Protein AF-A0A183F9L9-F1 (afdb_monomer)

pLDDT: mean 90.26, std 16.36, range [26.56, 98.81]

Sequence (189 aa):
QAREKTGADASVIYVPALFAASAIDEAIDAEIPLIVCITEGIPQQDMVRVKDRLLKQNKTRLVGPNCPGLIAAEECKIGIMPGHIHKKGVIGVVSRSGTLTYEAVHQTTAVGLGQTLCVGIGGDPFNGTNFIDCLSIFLEDPHTRGIILIGEIGGSAEEEAAKFLMENNTVGSGSEPAFLTKYFVSWYP

Secondary structure (DSSP, 8-state):
-HHHHH---EEEE---HHHHHHHHHHHHHTT-SEEEE------HHHHHHHHHHHHT-SS-EEE-SSS-EEEETTTEEEESS-GGG--EEEEEEEES-HHHHHHHHHHHHHTT--EEEEEE--SSSS-S--HHHHHHHHHH-TT--EEEEEE-SSSSHHHHHHHHHHHH--TTSSPPP-EEEEEE-----

Radius of gyration: 16.52 Å; Cα contacts (8 Å, |Δi|>4): 386; chains: 1; bounding box: 47×42×39 Å

InterPro domains:
  IPR003781 CoA-binding [PF02629] (2-41)
  IPR005811 ATP-citrate synthase/succinyl-CoA ligase, C-terminal domain [PF00549] (94-172)
  IPR016102 Succinyl-CoA synthetase-like [G3DSA:3.40.50.261] (64-175)
  IPR016102 Succinyl-CoA synthetase-like [SSF52210] (66-165)
  IPR033847 ATP-citrate lyase/succinyl-CoA ligase, conserved site [PS01216] (95-124)
  IPR036291 NAD(P)-binding domain superfamily [SSF51735] (2-65)

Structure (mmCIF, N/CA/C/O backbone):
data_AF-A0A183F9L9-F1
#
_entry.id   AF-A0A183F9L9-F1
#
loop_
_atom_site.group_PDB
_atom_site.id
_atom_site.type_symbol
_atom_site.label_atom_id
_atom_site.label_alt_id
_atom_site.label_comp_id
_atom_site.label_asym_id
_atom_site.label_entity_id
_atom_site.label_seq_id
_atom_site.pdbx_PDB_ins_code
_atom_site.Cartn_x
_atom_site.Cartn_y
_atom_site.Cartn_z
_atom_site.occupancy
_atom_site.B_iso_or_equiv
_atom_site.auth_seq_id
_atom_site.auth_comp_id
_atom_site.auth_asym_id
_atom_site.auth_atom_id
_atom_site.pdbx_PDB_model_num
ATOM 1 N N . GLN A 1 1 ? -23.860 -6.906 6.894 1.00 63.28 1 GLN A N 1
ATOM 2 C CA . GLN A 1 1 ? -23.713 -5.871 5.829 1.00 63.28 1 GLN A CA 1
ATOM 3 C C . GLN A 1 1 ? -22.968 -6.442 4.609 1.00 63.28 1 GLN A C 1
ATOM 5 O O . GLN A 1 1 ? -22.736 -7.640 4.594 1.00 63.28 1 GLN A O 1
ATOM 10 N N . ALA A 1 2 ? -22.662 -5.661 3.557 1.00 75.06 2 ALA A N 1
ATOM 11 C CA . ALA A 1 2 ? -22.187 -6.145 2.242 1.00 75.06 2 ALA A CA 1
ATOM 12 C C . ALA A 1 2 ? -21.066 -7.207 2.291 1.00 75.06 2 ALA A C 1
ATOM 14 O O . ALA A 1 2 ? -21.127 -8.175 1.533 1.00 75.06 2 ALA A O 1
ATOM 15 N N . ARG A 1 3 ? -20.116 -7.089 3.230 1.00 85.81 3 ARG A N 1
ATOM 16 C CA . ARG A 1 3 ? -19.085 -8.103 3.508 1.00 85.81 3 ARG A CA 1
ATOM 17 C C . ARG A 1 3 ? -19.668 -9.495 3.773 1.00 85.81 3 ARG A C 1
ATOM 19 O O . ARG A 1 3 ? -19.294 -10.442 3.101 1.00 85.81 3 ARG A O 1
ATOM 26 N N . GLU A 1 4 ? -20.633 -9.616 4.685 1.00 85.56 4 GLU A N 1
ATOM 27 C CA . GLU A 1 4 ? -21.268 -10.899 5.047 1.00 85.56 4 GLU A CA 1
ATOM 28 C C . GLU A 1 4 ? -21.969 -11.563 3.858 1.00 85.56 4 GLU A C 1
ATOM 30 O O . GLU A 1 4 ? -22.042 -12.784 3.782 1.00 85.56 4 GLU A O 1
ATOM 35 N N . LYS A 1 5 ? -22.503 -10.761 2.928 1.00 90.50 5 LYS A N 1
ATOM 36 C CA . LYS A 1 5 ? -23.223 -11.270 1.753 1.00 90.50 5 LYS A CA 1
ATOM 37 C C . LYS A 1 5 ? -22.300 -11.663 0.604 1.00 90.50 5 LYS A C 1
ATOM 39 O O . LYS A 1 5 ? -22.680 -12.502 -0.203 1.00 90.50 5 LYS A O 1
ATOM 44 N N . THR A 1 6 ? -21.145 -11.013 0.488 1.00 94.31 6 THR A N 1
ATOM 45 C CA . THR A 1 6 ? -20.251 -11.141 -0.676 1.00 94.31 6 THR A CA 1
ATOM 46 C C . THR A 1 6 ? -18.974 -11.911 -0.374 1.00 94.31 6 THR A C 1
ATOM 48 O O . THR A 1 6 ? -18.348 -12.414 -1.297 1.00 94.31 6 THR A O 1
ATOM 51 N N . GLY A 1 7 ? -18.576 -11.996 0.897 1.00 93.38 7 GLY A N 1
ATOM 52 C CA . GLY A 1 7 ? -17.267 -12.505 1.289 1.00 93.38 7 GLY A CA 1
ATOM 53 C C . GLY A 1 7 ? -16.111 -11.573 0.915 1.00 93.38 7 GLY A C 1
ATOM 54 O O . GLY A 1 7 ? -14.978 -12.033 0.894 1.00 93.38 7 GLY A O 1
ATOM 55 N N . ALA A 1 8 ? -16.376 -10.294 0.609 1.00 95.25 8 ALA A N 1
ATOM 56 C CA . ALA A 1 8 ? -15.336 -9.348 0.214 1.00 95.25 8 ALA A CA 1
ATOM 57 C C . ALA A 1 8 ? -14.235 -9.223 1.282 1.00 95.25 8 ALA A C 1
ATOM 59 O O . ALA A 1 8 ? -14.506 -8.994 2.465 1.00 95.25 8 ALA A O 1
ATOM 60 N N . ASP A 1 9 ? -12.992 -9.342 0.835 1.00 96.62 9 ASP A N 1
ATOM 61 C CA . ASP A 1 9 ? -11.766 -9.246 1.627 1.00 96.62 9 ASP A CA 1
ATOM 62 C C . ASP A 1 9 ? -11.031 -7.908 1.429 1.00 96.62 9 ASP A C 1
ATOM 64 O O . ASP A 1 9 ? -10.130 -7.572 2.199 1.00 96.62 9 ASP A O 1
ATOM 68 N N . ALA A 1 10 ? -11.463 -7.100 0.459 1.00 98.00 10 ALA A N 1
ATOM 69 C CA . ALA A 1 10 ? -10.943 -5.764 0.217 1.00 98.00 10 ALA A CA 1
ATOM 70 C C . ALA A 1 10 ? -12.047 -4.727 -0.057 1.00 98.00 10 ALA A C 1
ATOM 72 O O . ALA A 1 10 ? -13.121 -5.044 -0.572 1.00 98.00 10 ALA A O 1
ATOM 73 N N . SER A 1 11 ? -11.758 -3.464 0.259 1.00 98.19 11 SER A N 1
ATOM 74 C CA . SER A 1 11 ? -12.583 -2.294 -0.052 1.00 98.19 11 SER A CA 1
ATOM 75 C C . SER A 1 11 ? -11.722 -1.163 -0.613 1.00 98.19 11 SER A C 1
ATOM 77 O O . SER A 1 11 ? -10.588 -0.954 -0.181 1.00 98.19 11 SER A O 1
ATOM 79 N N . VAL A 1 12 ? -12.269 -0.409 -1.568 1.00 98.62 12 VAL A N 1
ATOM 80 C CA . VAL A 1 12 ? -11.625 0.776 -2.145 1.00 98.62 12 VAL A CA 1
ATOM 81 C C . VAL A 1 12 ? -12.507 2.004 -1.943 1.00 98.62 12 VAL A C 1
ATOM 83 O O . VAL A 1 12 ? -13.707 1.976 -2.214 1.00 98.62 12 VAL A O 1
ATOM 86 N N . ILE A 1 13 ? -11.908 3.088 -1.453 1.00 98.69 13 ILE A N 1
ATOM 87 C CA . ILE A 1 13 ? -12.608 4.314 -1.069 1.00 98.69 13 ILE A CA 1
ATOM 88 C C . ILE A 1 13 ? -12.294 5.420 -2.079 1.00 98.69 13 ILE A C 1
ATOM 90 O O . ILE A 1 13 ? -11.153 5.868 -2.204 1.00 98.69 13 ILE A O 1
ATOM 94 N N . TYR A 1 14 ? -13.354 5.873 -2.756 1.00 98.38 14 TYR A N 1
ATOM 95 C CA . TYR A 1 14 ? -13.393 7.026 -3.672 1.00 98.38 14 TYR A CA 1
ATOM 96 C C . TYR A 1 14 ? -14.293 8.156 -3.140 1.00 98.38 14 TYR A C 1
ATOM 98 O O . TYR A 1 14 ? -14.832 8.966 -3.891 1.00 98.38 14 TYR A O 1
ATOM 106 N N . VAL A 1 15 ? -14.523 8.163 -1.830 1.00 97.81 15 VAL A N 1
ATOM 107 C CA . VAL A 1 15 ? -15.425 9.096 -1.149 1.00 97.81 15 VAL A CA 1
ATOM 108 C C . VAL A 1 15 ? -14.766 10.482 -1.056 1.00 97.81 15 VAL A C 1
ATOM 110 O O . VAL A 1 15 ? -13.562 10.543 -0.824 1.00 97.81 15 VAL A O 1
ATOM 113 N N . PRO A 1 16 ? -15.497 11.605 -1.195 1.00 97.75 16 PRO A N 1
ATOM 114 C CA . PRO A 1 16 ? -14.928 12.941 -1.000 1.00 97.75 16 PRO A CA 1
ATOM 115 C C . PRO A 1 16 ? -14.248 13.120 0.368 1.00 97.75 16 PRO A C 1
ATOM 117 O O . PRO A 1 16 ? -14.688 12.540 1.361 1.00 97.75 16 PRO A O 1
ATOM 120 N N . ALA A 1 17 ? -13.222 13.975 0.436 1.00 97.06 17 ALA A N 1
ATOM 121 C CA . ALA A 1 17 ? -12.363 14.166 1.614 1.00 97.06 17 ALA A CA 1
ATOM 122 C C . ALA A 1 17 ? -13.120 14.342 2.941 1.00 97.06 17 ALA A C 1
ATOM 124 O O . ALA A 1 17 ? -12.768 13.711 3.934 1.00 97.06 17 ALA A O 1
ATOM 125 N N . LEU A 1 18 ? -14.205 15.127 2.929 1.00 96.31 18 LEU A N 1
ATOM 126 C CA . LEU A 1 18 ? -15.038 15.408 4.106 1.00 96.31 18 LEU A CA 1
ATOM 127 C C . LEU A 1 18 ? -15.662 14.158 4.748 1.00 96.31 18 LEU A C 1
ATOM 129 O O . LEU A 1 18 ? -16.021 14.195 5.920 1.00 96.31 18 LEU A O 1
ATOM 133 N N . PHE A 1 19 ? -15.819 13.068 3.995 1.00 97.69 19 PHE A N 1
ATOM 134 C CA . PHE A 1 19 ? -16.482 11.847 4.462 1.00 97.69 19 PHE A CA 1
ATOM 135 C C . PHE A 1 19 ? -15.564 10.618 4.435 1.00 97.69 19 PHE A C 1
ATOM 137 O O . PHE A 1 19 ? -15.932 9.564 4.951 1.00 97.69 19 PHE A O 1
ATOM 144 N N . ALA A 1 20 ? -14.364 10.730 3.859 1.00 98.44 20 ALA A N 1
ATOM 145 C CA . ALA A 1 20 ? -13.476 9.591 3.655 1.00 98.44 20 ALA A CA 1
ATOM 146 C C . ALA A 1 20 ? -12.976 8.979 4.972 1.00 98.44 20 ALA A C 1
ATOM 148 O O . ALA A 1 20 ? -12.936 7.757 5.085 1.00 98.44 20 ALA A O 1
ATOM 149 N N . ALA A 1 21 ? -12.695 9.787 6.000 1.00 98.50 21 ALA A N 1
ATOM 150 C CA . ALA A 1 21 ? -12.332 9.264 7.319 1.00 98.50 21 ALA A CA 1
ATOM 151 C C . ALA A 1 21 ? -13.451 8.403 7.933 1.00 98.50 21 ALA A C 1
ATOM 153 O O . ALA A 1 21 ? -13.179 7.336 8.478 1.00 98.50 21 ALA A O 1
ATOM 154 N N . SER A 1 22 ? -14.713 8.818 7.778 1.00 98.38 22 SER A N 1
ATOM 155 C CA . SER A 1 22 ? -15.866 8.031 8.231 1.00 98.38 22 SER A CA 1
ATOM 156 C C . SER A 1 22 ? -16.045 6.741 7.426 1.00 98.38 22 SER A C 1
ATOM 158 O O . SER A 1 22 ? -16.465 5.734 7.984 1.00 98.38 22 SER A O 1
ATOM 160 N N . ALA A 1 23 ? -15.727 6.752 6.129 1.00 98.50 23 ALA A N 1
ATOM 161 C CA . ALA A 1 23 ? -15.774 5.550 5.297 1.00 98.50 23 ALA A CA 1
ATOM 162 C C . ALA A 1 23 ? -14.669 4.545 5.673 1.00 98.50 23 ALA A C 1
ATOM 164 O O . ALA A 1 23 ? -14.902 3.337 5.666 1.00 98.50 23 ALA A O 1
ATOM 165 N N . ILE A 1 24 ? -13.475 5.032 6.035 1.00 98.62 24 ILE A N 1
ATOM 166 C CA . ILE A 1 24 ? -12.400 4.186 6.573 1.00 98.62 24 I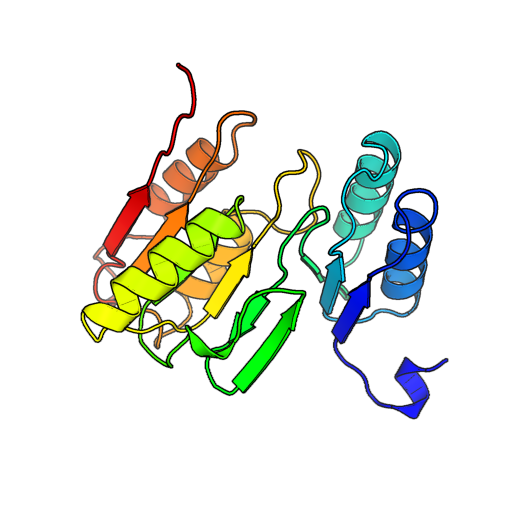LE A CA 1
ATOM 167 C C . ILE A 1 24 ? -12.846 3.565 7.899 1.00 98.62 24 ILE A C 1
ATOM 169 O O . ILE A 1 24 ? -12.717 2.359 8.087 1.00 98.62 24 ILE A O 1
ATOM 173 N N . ASP A 1 25 ? -13.401 4.382 8.794 1.00 98.31 25 ASP A N 1
ATOM 174 C CA . ASP A 1 25 ? -13.928 3.953 10.087 1.00 98.31 25 ASP A CA 1
ATOM 175 C C . ASP A 1 25 ? -14.974 2.834 9.951 1.00 98.31 25 ASP A C 1
ATOM 177 O O . ASP A 1 25 ? -14.865 1.815 10.628 1.00 98.31 25 ASP A O 1
ATOM 181 N N . GLU A 1 26 ? -15.937 2.988 9.036 1.00 98.12 26 GLU A N 1
ATOM 182 C CA . GLU A 1 26 ? -16.961 1.974 8.750 1.00 98.12 26 GLU A CA 1
ATOM 183 C C . GLU A 1 26 ? -16.340 0.649 8.283 1.00 98.12 26 GLU A C 1
ATOM 185 O O . GLU A 1 26 ? -16.740 -0.428 8.727 1.00 98.12 26 GLU A O 1
ATOM 190 N N . ALA A 1 27 ? -15.334 0.710 7.410 1.00 97.94 27 ALA A N 1
ATOM 191 C CA . ALA A 1 27 ? -14.662 -0.484 6.912 1.00 97.94 27 ALA A CA 1
ATOM 192 C C . ALA A 1 27 ? -13.773 -1.161 7.976 1.00 97.94 27 ALA A C 1
ATOM 194 O O . ALA A 1 27 ? -13.660 -2.389 7.965 1.00 97.94 27 ALA A O 1
ATOM 195 N N . ILE A 1 28 ? -13.196 -0.392 8.911 1.00 98.12 28 ILE A N 1
ATOM 196 C CA . ILE A 1 28 ? -12.508 -0.925 10.099 1.00 98.12 28 ILE A CA 1
ATOM 197 C C . ILE A 1 28 ? -13.511 -1.652 11.004 1.00 98.12 28 ILE A C 1
ATOM 199 O O . ILE A 1 28 ? -13.244 -2.775 11.422 1.00 98.12 28 ILE A O 1
ATOM 203 N N . ASP A 1 29 ? -14.673 -1.051 11.280 1.00 97.00 29 ASP A N 1
ATOM 204 C CA . ASP A 1 29 ? -15.716 -1.659 12.122 1.00 97.00 29 ASP A CA 1
ATOM 205 C C . ASP A 1 29 ? -16.304 -2.930 11.500 1.00 97.00 29 ASP A C 1
ATOM 207 O O . ASP A 1 29 ? -16.639 -3.885 12.201 1.00 97.00 29 ASP A O 1
ATOM 211 N N . ALA A 1 30 ? -16.374 -2.978 10.170 1.00 96.88 30 ALA A N 1
ATOM 212 C CA . ALA A 1 30 ? -16.751 -4.171 9.426 1.00 96.88 30 ALA A CA 1
ATOM 213 C C . ALA A 1 30 ? -15.624 -5.219 9.326 1.00 96.88 30 ALA A C 1
ATOM 215 O O . ALA A 1 30 ? -15.836 -6.254 8.690 1.00 96.88 30 ALA A O 1
ATOM 216 N N . GLU A 1 31 ? -14.449 -4.966 9.918 1.00 97.00 31 GLU A N 1
ATOM 217 C CA . GLU A 1 31 ? -13.237 -5.794 9.863 1.00 97.00 31 GLU A CA 1
ATOM 218 C C . GLU A 1 31 ? -12.860 -6.210 8.427 1.00 97.00 31 GLU A C 1
ATOM 220 O O . GLU A 1 31 ? -12.528 -7.370 8.165 1.00 97.00 31 GLU A O 1
ATOM 225 N N . ILE A 1 32 ? -12.951 -5.286 7.464 1.00 98.00 32 ILE A N 1
ATOM 226 C CA . ILE A 1 32 ? -12.492 -5.542 6.093 1.00 98.00 32 ILE A CA 1
ATOM 227 C C . ILE A 1 32 ? -10.967 -5.741 6.120 1.00 98.00 32 ILE A C 1
ATOM 229 O O . ILE A 1 32 ? -10.268 -4.838 6.585 1.00 98.00 32 ILE A O 1
ATOM 233 N N . PRO A 1 33 ? -10.427 -6.872 5.626 1.00 98.19 33 PRO A N 1
ATOM 234 C CA . PRO A 1 33 ? -8.993 -7.149 5.704 1.00 98.19 33 PRO A CA 1
ATOM 235 C C . PRO A 1 33 ? -8.101 -6.083 5.061 1.00 98.19 33 PRO A C 1
ATOM 237 O O . PRO A 1 33 ? -7.116 -5.665 5.670 1.00 98.19 33 PRO A O 1
ATOM 240 N N . LEU A 1 34 ? -8.456 -5.601 3.867 1.00 98.69 34 LEU A N 1
ATOM 241 C CA . LEU A 1 34 ? -7.707 -4.566 3.156 1.00 98.69 34 LEU A CA 1
ATOM 242 C C . LEU A 1 34 ? -8.598 -3.381 2.769 1.00 98.69 34 LEU A C 1
ATOM 244 O O . LEU A 1 34 ? -9.584 -3.528 2.055 1.00 98.69 34 LEU A O 1
ATOM 248 N N . ILE A 1 35 ? -8.197 -2.178 3.162 1.00 98.69 35 ILE A N 1
ATOM 249 C CA . ILE A 1 35 ? -8.791 -0.922 2.709 1.00 98.69 35 ILE A CA 1
ATOM 250 C C . ILE A 1 35 ? -7.760 -0.175 1.868 1.00 98.69 35 ILE A C 1
ATOM 252 O O . ILE A 1 35 ? -6.619 -0.003 2.289 1.00 98.69 35 ILE A O 1
ATOM 256 N N . VAL A 1 36 ? -8.172 0.326 0.707 1.00 98.81 36 VAL A N 1
ATOM 257 C CA . VAL A 1 36 ? -7.372 1.238 -0.117 1.00 98.81 36 VAL A CA 1
ATOM 258 C C . VAL A 1 36 ? -8.104 2.570 -0.231 1.00 98.81 36 VAL A C 1
ATOM 260 O O . VAL A 1 36 ? -9.166 2.647 -0.848 1.00 98.81 36 VAL A O 1
ATOM 263 N N . CYS A 1 37 ? -7.554 3.629 0.360 1.00 98.81 37 CYS A N 1
ATOM 264 C CA . CYS A 1 37 ? -8.146 4.962 0.301 1.00 98.81 37 CYS A CA 1
ATOM 265 C C . CYS A 1 37 ? -7.439 5.827 -0.743 1.00 98.81 37 CYS A C 1
ATOM 267 O O . CYS A 1 37 ? -6.294 6.231 -0.558 1.00 98.81 37 CYS A O 1
ATOM 269 N N . ILE A 1 38 ? -8.139 6.134 -1.836 1.00 98.75 38 ILE A N 1
ATOM 270 C CA . ILE A 1 38 ? -7.593 6.944 -2.935 1.00 98.75 38 ILE A CA 1
ATOM 271 C C . ILE A 1 38 ? -7.700 8.437 -2.625 1.00 98.75 38 ILE A C 1
ATOM 273 O O . ILE A 1 38 ? -6.868 9.225 -3.061 1.00 98.75 38 ILE A O 1
ATOM 277 N N . THR A 1 39 ? -8.717 8.818 -1.855 1.00 98.56 39 THR A N 1
ATOM 278 C CA . THR A 1 39 ? -9.071 10.204 -1.562 1.00 98.56 39 THR A CA 1
ATOM 279 C C . THR A 1 39 ? -7.890 11.034 -1.065 1.00 98.56 39 THR A C 1
ATOM 281 O O . THR A 1 39 ? -7.246 10.680 -0.080 1.00 98.56 39 THR A O 1
AT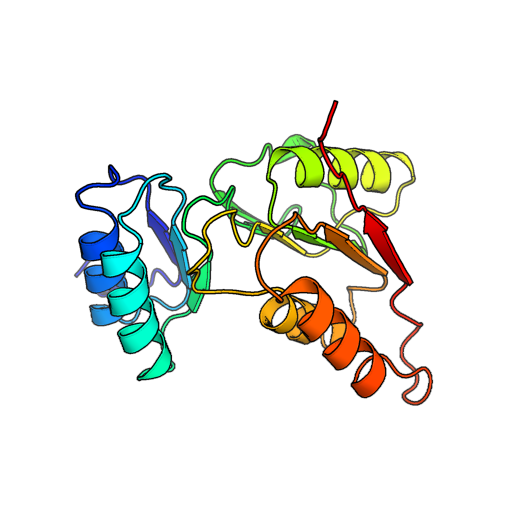OM 284 N N . GLU A 1 40 ? -7.666 12.167 -1.723 1.00 97.81 40 GLU A N 1
ATOM 285 C CA . GLU A 1 40 ? -6.735 13.219 -1.320 1.00 97.81 40 GLU A CA 1
ATOM 286 C C . GLU A 1 40 ? -7.464 14.307 -0.512 1.00 97.81 40 GLU A C 1
ATOM 288 O O . GLU A 1 40 ? -8.653 14.563 -0.721 1.00 97.81 40 GLU A O 1
ATOM 293 N N . GLY A 1 41 ? -6.746 14.964 0.405 1.00 97.56 41 GLY A N 1
ATOM 294 C CA . GLY A 1 41 ? -7.241 16.143 1.123 1.00 97.56 41 GLY A CA 1
ATOM 295 C C . GLY A 1 41 ? -8.038 15.844 2.394 1.00 97.56 41 GLY A C 1
ATOM 296 O O . GLY A 1 41 ? -8.738 16.727 2.893 1.00 97.56 41 GLY A O 1
ATOM 297 N N . ILE A 1 42 ? -7.950 14.622 2.930 1.00 98.50 42 ILE A N 1
ATOM 298 C CA . ILE A 1 42 ? -8.523 14.297 4.243 1.00 98.50 42 ILE A CA 1
ATOM 299 C C . ILE A 1 42 ? -7.815 15.152 5.311 1.00 98.50 42 ILE A C 1
ATOM 301 O O . ILE A 1 42 ? -6.582 15.217 5.313 1.00 98.50 42 ILE A O 1
ATOM 305 N N . PRO A 1 43 ? -8.541 15.810 6.236 1.00 98.25 43 PRO A N 1
ATOM 306 C CA . PRO A 1 43 ? -7.912 16.562 7.314 1.00 98.25 43 PRO A CA 1
ATOM 307 C C . PRO A 1 43 ? -6.920 15.702 8.108 1.00 98.25 43 PRO A C 1
ATOM 309 O O . PRO A 1 43 ? -7.241 14.600 8.549 1.00 98.25 43 PRO A O 1
ATOM 312 N N . GLN A 1 44 ? -5.713 16.220 8.350 1.00 97.75 44 GLN A N 1
ATOM 313 C CA . GLN A 1 44 ? -4.662 15.461 9.043 1.00 97.75 44 GLN A CA 1
ATOM 314 C C . GLN A 1 44 ? -5.104 14.982 10.432 1.00 97.75 44 GLN A C 1
ATOM 316 O O . GLN A 1 44 ? -4.775 13.869 10.833 1.00 97.75 44 GLN A O 1
ATOM 321 N N . GLN A 1 45 ? -5.893 15.789 11.151 1.00 98.19 45 GLN A N 1
ATOM 322 C CA . GLN A 1 45 ? -6.446 15.414 12.455 1.00 98.19 45 GLN A CA 1
ATOM 323 C C . GLN A 1 45 ? -7.352 14.177 12.371 1.00 98.19 45 GLN A C 1
ATOM 325 O O . GLN A 1 45 ? -7.301 13.321 13.257 1.00 98.19 45 GLN A O 1
ATOM 330 N N . ASP A 1 46 ? -8.136 14.048 11.298 1.00 98.56 46 ASP A N 1
ATOM 331 C CA . ASP A 1 46 ? -8.960 12.862 11.078 1.00 98.56 46 ASP A CA 1
ATOM 332 C C . ASP A 1 46 ? -8.084 11.638 10.827 1.00 98.56 46 ASP A C 1
ATOM 334 O O . ASP A 1 46 ? -8.337 10.575 11.394 1.00 98.56 46 ASP A O 1
ATOM 338 N N . MET A 1 47 ? -7.003 11.791 10.059 1.00 98.44 47 MET A N 1
ATOM 339 C CA . MET A 1 47 ? -6.069 10.692 9.820 1.00 98.44 47 MET A CA 1
ATOM 340 C C . MET A 1 47 ? -5.265 10.289 11.056 1.00 98.44 47 MET A C 1
ATOM 342 O O . MET A 1 47 ? -4.986 9.105 11.230 1.00 98.44 47 MET A O 1
ATOM 346 N N . VAL A 1 48 ? -4.958 11.215 11.968 1.00 98.31 48 VAL A N 1
ATOM 347 C CA . VAL A 1 48 ? -4.384 10.877 13.282 1.00 98.31 48 VAL A CA 1
ATOM 348 C C . VAL A 1 48 ? -5.358 10.012 14.091 1.00 98.31 48 VAL A C 1
ATOM 350 O O . VAL A 1 48 ? -4.951 8.992 14.649 1.00 98.31 48 VAL A O 1
ATOM 353 N N . ARG A 1 49 ? -6.652 10.363 14.111 1.00 98.44 49 ARG A N 1
ATOM 354 C CA . ARG A 1 49 ? -7.704 9.571 14.776 1.00 98.44 49 ARG A CA 1
ATOM 355 C C . ARG A 1 49 ? -7.858 8.183 14.148 1.00 98.44 49 ARG A C 1
ATOM 357 O O . ARG A 1 49 ? -7.927 7.190 14.869 1.00 98.44 49 ARG A O 1
ATOM 364 N N . VAL A 1 50 ? -7.879 8.102 12.818 1.00 98.56 50 VAL A N 1
ATOM 365 C CA . VAL A 1 50 ? -7.931 6.829 12.077 1.00 98.56 50 VAL A CA 1
ATOM 366 C C . VAL A 1 50 ? -6.702 5.972 12.390 1.00 98.56 50 VAL A C 1
ATOM 368 O O . VAL A 1 50 ? -6.835 4.778 12.651 1.00 98.56 50 VAL A O 1
ATOM 371 N N . LYS A 1 51 ? -5.505 6.569 12.432 1.00 97.88 51 LYS A N 1
ATOM 372 C CA . LYS A 1 51 ? -4.261 5.862 12.759 1.00 97.88 51 LYS A CA 1
ATOM 373 C C . LYS A 1 51 ? -4.276 5.292 14.178 1.00 97.88 51 LYS A C 1
ATOM 375 O O . LYS A 1 51 ? -3.896 4.140 14.362 1.00 97.88 51 LYS A O 1
ATOM 380 N N . ASP A 1 52 ? -4.767 6.045 15.163 1.00 98.31 52 ASP A N 1
ATOM 381 C CA . ASP A 1 52 ? -4.944 5.550 16.537 1.00 98.31 52 ASP A CA 1
ATOM 382 C C . ASP A 1 52 ? -5.871 4.323 16.596 1.00 98.31 52 ASP A C 1
ATOM 384 O O . ASP A 1 52 ? -5.561 3.347 17.281 1.00 98.31 52 ASP A O 1
ATOM 388 N N . ARG A 1 53 ? -6.967 4.321 15.823 1.00 98.19 53 ARG A N 1
ATOM 389 C CA . ARG A 1 53 ? -7.842 3.143 15.702 1.00 98.19 53 ARG A CA 1
ATOM 390 C C . ARG A 1 53 ? -7.136 1.965 15.046 1.00 98.19 53 ARG A C 1
ATOM 392 O O . ARG A 1 53 ? -7.218 0.857 15.569 1.00 98.19 53 ARG A O 1
ATOM 399 N N . LEU A 1 54 ? -6.433 2.196 13.936 1.00 98.06 54 LEU A N 1
ATOM 400 C CA . LEU A 1 54 ? -5.711 1.146 13.214 1.00 98.06 54 LEU A CA 1
ATOM 401 C C . LEU A 1 54 ? -4.682 0.443 14.103 1.00 98.06 54 LEU A C 1
ATOM 403 O O . LEU A 1 54 ? -4.575 -0.775 14.029 1.00 98.06 54 LEU A O 1
ATOM 407 N N . LEU A 1 55 ? -3.981 1.181 14.968 1.00 97.31 55 LEU A N 1
ATOM 408 C CA . LEU A 1 55 ? -2.978 0.633 15.889 1.00 97.31 55 LEU A CA 1
ATOM 409 C C . LEU A 1 55 ? -3.571 -0.208 17.034 1.00 97.31 55 LEU A C 1
ATOM 411 O O . LEU A 1 55 ? -2.843 -0.957 17.681 1.00 97.31 55 LEU A O 1
ATOM 415 N N . LYS A 1 56 ? -4.878 -0.099 17.302 1.00 98.06 56 LYS A N 1
ATOM 416 C CA . LYS A 1 56 ? -5.577 -0.816 18.388 1.00 98.06 56 LYS A CA 1
ATOM 417 C C . LYS A 1 56 ? -6.270 -2.100 17.927 1.00 98.06 56 LYS A C 1
ATOM 419 O O . LYS A 1 56 ? -7.008 -2.709 18.698 1.00 98.06 56 LYS A O 1
ATOM 424 N N . GLN A 1 57 ? -6.047 -2.513 16.684 1.00 97.44 57 GLN A N 1
ATOM 425 C CA . GLN A 1 57 ? -6.665 -3.686 16.068 1.00 97.44 57 GLN A CA 1
ATOM 426 C C . GLN A 1 57 ? -5.680 -4.390 15.122 1.00 97.44 57 GLN A C 1
ATOM 428 O O . GLN A 1 57 ? -4.611 -3.864 14.827 1.00 97.44 57 GLN A O 1
ATOM 433 N N . ASN A 1 58 ? -6.028 -5.588 14.651 1.00 97.00 58 ASN A N 1
ATOM 434 C CA . ASN A 1 58 ? -5.182 -6.399 13.763 1.00 97.00 58 ASN A CA 1
ATOM 435 C C . ASN A 1 58 ? -5.954 -7.112 12.636 1.00 97.00 58 ASN A C 1
ATOM 437 O O . ASN A 1 58 ? -5.454 -8.070 12.051 1.00 97.00 58 ASN A O 1
ATOM 441 N N . LYS A 1 59 ? -7.190 -6.690 12.370 1.00 98.06 59 LYS A N 1
ATOM 442 C CA . LYS A 1 59 ? -8.086 -7.272 11.364 1.00 98.06 59 LYS A CA 1
ATOM 443 C C . LYS A 1 59 ? -7.993 -6.568 10.021 1.00 98.06 59 LYS A C 1
ATOM 445 O O . LYS A 1 59 ? -8.160 -7.215 8.998 1.00 98.06 59 LYS A O 1
ATOM 450 N N . THR A 1 60 ? -7.719 -5.269 10.042 1.00 98.56 60 THR A N 1
ATOM 451 C CA . THR A 1 60 ? -7.766 -4.380 8.886 1.00 98.56 60 THR A CA 1
ATOM 452 C C . THR A 1 60 ? -6.414 -3.721 8.653 1.00 98.56 60 THR A C 1
ATOM 454 O O . THR A 1 60 ? -5.816 -3.150 9.568 1.00 98.56 60 THR A O 1
ATOM 457 N N . ARG A 1 61 ? -5.964 -3.737 7.399 1.00 98.62 61 ARG A N 1
ATOM 458 C CA . ARG A 1 61 ? -4.844 -2.944 6.886 1.00 98.62 61 ARG A CA 1
ATOM 459 C C . ARG A 1 61 ? -5.379 -1.819 6.002 1.00 98.62 61 ARG A C 1
ATOM 461 O O . ARG A 1 61 ? -6.254 -2.051 5.176 1.00 98.62 61 ARG A O 1
ATOM 468 N N . LEU A 1 62 ? -4.823 -0.615 6.142 1.00 98.81 62 LEU A N 1
ATOM 469 C CA . LEU A 1 62 ? -5.141 0.540 5.298 1.00 98.81 62 LEU A CA 1
ATOM 470 C C . LEU A 1 62 ? -3.939 0.924 4.426 1.00 98.81 62 LEU A C 1
ATOM 472 O O . LEU A 1 62 ? -2.867 1.199 4.957 1.00 98.81 62 LEU A O 1
ATOM 476 N N . VAL A 1 63 ? -4.136 1.032 3.114 1.00 98.75 63 VAL A N 1
ATOM 477 C CA . VAL A 1 63 ? -3.212 1.683 2.171 1.00 98.75 63 VAL A CA 1
ATOM 478 C C . VAL A 1 63 ? -3.752 3.070 1.817 1.00 98.75 63 VAL A C 1
ATOM 480 O O . VAL A 1 63 ? -4.944 3.227 1.541 1.00 98.75 63 VAL A O 1
ATOM 483 N N . GLY A 1 64 ? -2.873 4.072 1.838 1.00 98.12 64 GLY A N 1
ATOM 484 C CA . GLY A 1 64 ? -3.236 5.482 1.721 1.00 98.12 64 GLY A CA 1
ATOM 485 C C . GLY A 1 64 ? -3.556 6.143 3.071 1.00 98.12 64 GLY A C 1
ATOM 486 O O . GLY A 1 64 ? -3.196 5.598 4.126 1.00 98.12 64 GLY A O 1
ATOM 487 N N . PRO A 1 65 ? -4.228 7.309 3.073 1.00 98.50 65 PRO A N 1
ATOM 488 C CA . PRO A 1 65 ? -4.948 7.949 1.961 1.00 98.50 65 PRO A CA 1
ATOM 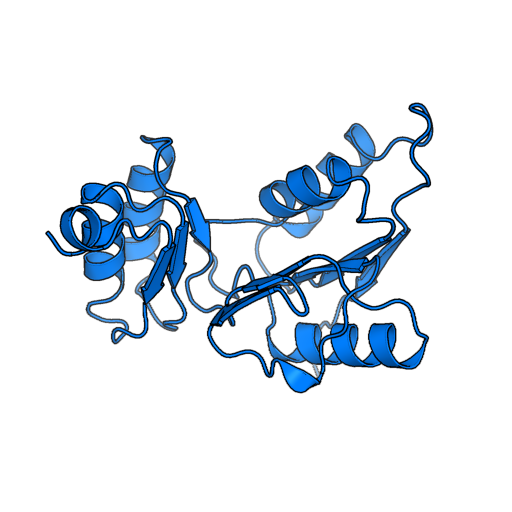489 C C . PRO A 1 65 ? -4.029 8.623 0.929 1.00 98.50 65 PRO A C 1
ATOM 491 O O . PRO A 1 65 ? -2.820 8.399 0.942 1.00 98.50 65 PRO A O 1
ATOM 494 N N . ASN A 1 66 ? -4.607 9.421 0.023 1.00 98.31 66 ASN A N 1
ATOM 495 C CA . ASN A 1 66 ? -3.887 10.168 -1.010 1.00 98.31 66 ASN A CA 1
ATOM 496 C C . ASN A 1 66 ? -2.904 9.281 -1.789 1.00 98.31 66 ASN A C 1
ATOM 498 O O . ASN A 1 66 ? -1.696 9.527 -1.831 1.00 98.31 66 ASN A O 1
ATOM 502 N N . CYS A 1 67 ? -3.414 8.171 -2.323 1.00 98.44 67 CYS A N 1
ATOM 503 C CA . CYS A 1 67 ? -2.590 7.136 -2.929 1.00 98.44 67 CYS A CA 1
ATOM 504 C C . CYS A 1 67 ? -3.172 6.632 -4.257 1.00 98.44 67 CYS A C 1
ATOM 506 O O . CYS A 1 67 ? -4.386 6.679 -4.464 1.00 98.44 67 CYS A O 1
ATOM 508 N N . PRO A 1 68 ? -2.337 6.096 -5.168 1.00 98.19 68 PRO A N 1
ATOM 509 C CA . PRO A 1 68 ? -2.825 5.467 -6.393 1.00 98.19 68 PRO A CA 1
ATOM 510 C C . PRO A 1 68 ? -3.421 4.070 -6.148 1.00 98.19 68 PRO A C 1
ATOM 512 O O . PRO A 1 68 ? -4.065 3.525 -7.047 1.00 98.19 68 PRO A O 1
ATOM 515 N N . GLY A 1 69 ? -3.200 3.494 -4.960 1.00 98.56 69 GLY A N 1
ATOM 516 C CA . GLY A 1 69 ? -3.577 2.139 -4.571 1.00 98.56 69 GLY A CA 1
ATOM 517 C C . GLY A 1 69 ? -2.453 1.115 -4.745 1.00 98.56 69 GLY A C 1
ATOM 518 O O . GLY A 1 69 ? -1.273 1.460 -4.670 1.00 98.56 69 GLY A O 1
ATOM 519 N N . LEU A 1 70 ? -2.820 -0.146 -4.984 1.00 98.50 70 LEU A N 1
ATOM 520 C CA . LEU A 1 70 ? -1.879 -1.247 -5.199 1.00 98.50 70 LEU A CA 1
ATOM 521 C C . LEU A 1 70 ? -2.261 -2.146 -6.379 1.00 98.50 70 LEU A C 1
ATOM 523 O O . LEU A 1 70 ? -3.424 -2.220 -6.788 1.00 98.50 70 LEU A O 1
ATOM 527 N N . ILE A 1 71 ? -1.266 -2.838 -6.925 1.00 98.62 71 ILE A N 1
ATOM 528 C CA . ILE A 1 71 ? -1.441 -3.781 -8.029 1.00 98.62 71 ILE A CA 1
ATOM 529 C C . ILE A 1 71 ? -0.459 -4.949 -7.913 1.00 98.62 71 ILE A C 1
ATOM 531 O O . ILE A 1 71 ? 0.752 -4.747 -7.842 1.00 98.62 71 ILE A O 1
ATOM 535 N N . ALA A 1 72 ? -1.001 -6.165 -7.933 1.00 98.06 72 ALA A N 1
ATOM 536 C CA . ALA A 1 72 ? -0.271 -7.385 -8.252 1.00 98.06 72 ALA A CA 1
ATOM 537 C C . ALA A 1 72 ? -0.425 -7.622 -9.760 1.00 98.06 72 ALA A C 1
ATOM 539 O O . ALA A 1 72 ? -1.547 -7.778 -10.260 1.00 98.06 72 ALA A O 1
ATOM 540 N N . ALA A 1 73 ? 0.682 -7.553 -10.500 1.00 94.19 73 ALA A N 1
ATOM 541 C CA . ALA A 1 73 ? 0.645 -7.526 -11.959 1.00 94.19 73 ALA A CA 1
ATOM 542 C C . ALA A 1 73 ? -0.013 -8.796 -12.525 1.00 94.19 73 ALA A C 1
ATOM 544 O O . ALA A 1 73 ? 0.333 -9.906 -12.135 1.00 94.19 73 ALA A O 1
ATOM 545 N N . GLU A 1 74 ? -0.964 -8.613 -13.448 1.00 93.44 74 GLU A N 1
ATOM 546 C CA . GLU A 1 74 ? -1.750 -9.688 -14.087 1.00 93.44 74 GLU A CA 1
ATOM 547 C C . GLU A 1 74 ? -2.659 -10.498 -13.139 1.00 93.44 74 GLU A C 1
ATOM 549 O O . GLU A 1 74 ? -3.300 -11.451 -13.577 1.00 93.44 74 GLU A O 1
ATOM 554 N N . GLU A 1 75 ? -2.786 -10.091 -11.871 1.00 96.81 75 GLU A N 1
ATOM 555 C CA . GLU A 1 75 ? -3.603 -10.786 -10.868 1.00 96.81 75 GLU A CA 1
ATOM 556 C C . GLU A 1 75 ? -4.716 -9.896 -10.310 1.00 96.81 75 GLU A C 1
ATOM 558 O O . GLU A 1 75 ? -5.899 -10.190 -10.479 1.00 96.81 75 GLU A O 1
ATOM 563 N N . CYS A 1 76 ? -4.363 -8.782 -9.664 1.00 98.00 76 CYS A N 1
ATOM 564 C CA . CYS A 1 76 ? -5.334 -7.917 -8.999 1.00 98.00 76 CYS A CA 1
ATOM 565 C C . CYS A 1 76 ? -4.897 -6.452 -9.025 1.00 98.00 76 CYS A C 1
ATOM 567 O O . CYS A 1 76 ? -3.740 -6.128 -8.763 1.00 98.00 76 CYS A O 1
ATOM 569 N N . LYS A 1 77 ? -5.848 -5.554 -9.300 1.00 98.31 77 LYS A N 1
ATOM 570 C CA . LYS A 1 77 ? -5.648 -4.102 -9.312 1.00 98.31 77 LYS A CA 1
ATOM 571 C C . LYS A 1 77 ? -6.689 -3.423 -8.433 1.00 98.31 77 LYS A C 1
ATOM 573 O O . LYS A 1 77 ? -7.873 -3.454 -8.762 1.00 98.31 77 LYS A O 1
ATOM 578 N N . ILE A 1 78 ? -6.242 -2.729 -7.389 1.00 98.62 78 ILE A N 1
ATOM 579 C CA . ILE A 1 78 ? -7.106 -1.929 -6.515 1.00 98.62 78 ILE A CA 1
ATOM 580 C C . ILE A 1 78 ? -6.584 -0.496 -6.506 1.00 98.62 78 ILE A C 1
ATOM 582 O O . ILE A 1 78 ? -5.576 -0.192 -5.875 1.00 98.62 78 ILE A O 1
ATOM 586 N N . GLY A 1 79 ? -7.278 0.391 -7.219 1.00 98.25 79 GLY A N 1
ATOM 587 C CA . GLY A 1 79 ? -6.919 1.802 -7.312 1.00 98.25 79 GLY A CA 1
ATOM 588 C C . GLY A 1 79 ? -6.933 2.332 -8.740 1.00 98.25 79 GLY A C 1
ATOM 589 O O . GLY A 1 79 ? -7.614 1.795 -9.620 1.00 98.25 79 GLY A O 1
ATOM 590 N N . ILE A 1 80 ? -6.191 3.410 -8.975 1.00 98.38 80 ILE A N 1
ATOM 591 C CA . ILE A 1 80 ? -6.303 4.253 -10.178 1.00 98.38 80 ILE A CA 1
ATOM 592 C C . ILE A 1 80 ? -5.126 4.129 -11.150 1.00 98.38 80 ILE A C 1
ATOM 594 O O . ILE A 1 80 ? -5.146 4.757 -12.204 1.00 98.38 80 ILE A O 1
ATOM 598 N N . MET A 1 81 ? -4.127 3.297 -10.847 1.00 97.81 81 MET A N 1
ATOM 599 C CA . MET A 1 81 ? -2.995 3.083 -11.750 1.00 97.81 81 MET A CA 1
ATOM 600 C C . MET A 1 81 ? -3.423 2.452 -13.092 1.00 97.81 81 MET A C 1
ATOM 602 O O . MET A 1 81 ? -4.378 1.653 -13.133 1.00 97.81 81 MET A O 1
ATOM 606 N N . PRO A 1 82 ? -2.711 2.762 -14.192 1.00 96.75 82 PRO A N 1
ATOM 607 C CA . PRO A 1 82 ? -2.912 2.114 -15.483 1.00 96.75 82 PRO A CA 1
ATOM 608 C C . PRO A 1 82 ? -2.397 0.667 -15.444 1.00 96.75 82 PRO A C 1
ATOM 610 O O . PRO A 1 82 ? -1.200 0.417 -15.408 1.00 96.75 82 PRO A O 1
ATOM 613 N N . GLY A 1 83 ? -3.295 -0.320 -15.472 1.00 96.94 83 GLY A N 1
ATOM 614 C CA . GLY A 1 83 ? -2.893 -1.733 -15.384 1.00 96.94 83 GLY A CA 1
ATOM 615 C C . GLY A 1 83 ? -2.039 -2.218 -16.564 1.00 96.94 83 GLY A C 1
ATOM 616 O O . GLY A 1 83 ? -1.135 -3.015 -16.373 1.00 96.94 83 GLY A O 1
ATOM 617 N N . HIS A 1 84 ? -2.267 -1.688 -17.768 1.00 96.31 84 HIS A N 1
ATOM 618 C CA . HIS A 1 84 ? -1.644 -2.167 -19.010 1.00 96.31 84 HIS A CA 1
ATOM 619 C C . HIS A 1 84 ? -0.130 -1.917 -19.122 1.00 96.31 84 HIS A C 1
ATOM 621 O O . HIS A 1 84 ? 0.508 -2.514 -19.982 1.00 96.31 84 HIS A O 1
ATOM 627 N N . ILE A 1 85 ? 0.442 -1.028 -18.299 1.00 96.88 85 ILE A N 1
ATOM 628 C CA . ILE A 1 85 ? 1.898 -0.807 -18.265 1.00 96.88 85 ILE A CA 1
ATOM 629 C C . ILE A 1 85 ? 2.625 -1.796 -17.346 1.00 96.88 85 ILE A C 1
ATOM 631 O O . ILE A 1 85 ? 3.851 -1.841 -17.369 1.00 96.88 85 ILE A O 1
ATOM 635 N N . HIS A 1 86 ? 1.884 -2.553 -16.531 1.00 98.44 86 HIS A N 1
ATOM 636 C CA . HIS A 1 86 ? 2.442 -3.524 -15.596 1.00 98.44 86 HIS A CA 1
ATOM 637 C C . HIS A 1 86 ? 2.580 -4.881 -16.278 1.00 98.44 86 HIS A C 1
ATOM 639 O O . HIS A 1 86 ? 1.731 -5.276 -17.080 1.00 98.44 86 HIS A O 1
ATOM 645 N N . LYS A 1 87 ? 3.633 -5.611 -15.918 1.00 98.31 87 LYS A N 1
ATOM 646 C CA . LYS A 1 87 ? 3.885 -6.971 -16.392 1.00 98.31 87 LYS A CA 1
ATOM 647 C C . LYS A 1 87 ? 4.395 -7.809 -15.237 1.00 98.31 87 LYS A C 1
ATOM 649 O O . LYS A 1 87 ? 5.260 -7.337 -14.500 1.00 98.31 87 LYS A O 1
ATOM 654 N N . LYS A 1 88 ? 3.904 -9.041 -15.093 1.00 98.25 88 LYS A N 1
ATOM 655 C CA . LYS A 1 88 ? 4.367 -9.928 -14.020 1.00 98.25 88 LYS A CA 1
ATOM 656 C C . LYS A 1 88 ? 5.881 -10.139 -14.114 1.00 98.25 88 LYS A C 1
ATOM 658 O O . LYS A 1 88 ? 6.419 -10.381 -15.196 1.00 98.25 88 LYS A O 1
ATOM 663 N N . GLY A 1 89 ? 6.571 -10.005 -12.985 1.00 96.44 89 GLY A N 1
ATOM 664 C CA . GLY A 1 89 ? 8.029 -10.022 -12.933 1.00 96.44 89 GLY A CA 1
ATOM 665 C C . GLY A 1 89 ? 8.585 -10.165 -11.524 1.00 96.44 89 GLY A C 1
ATOM 666 O O . GLY A 1 89 ? 7.983 -10.846 -10.704 1.00 96.44 89 GLY A O 1
ATOM 667 N N . VAL A 1 90 ? 9.751 -9.562 -11.265 1.00 95.62 90 VAL A N 1
ATOM 668 C CA . VAL A 1 90 ? 10.548 -9.825 -10.045 1.00 95.62 90 VAL A CA 1
ATOM 669 C C . VAL A 1 90 ? 10.839 -8.588 -9.188 1.00 95.62 90 VAL A C 1
ATOM 671 O O . VAL A 1 90 ? 11.586 -8.689 -8.217 1.00 95.62 90 VAL A O 1
ATOM 674 N N . ILE A 1 91 ? 10.303 -7.417 -9.548 1.00 96.31 91 ILE A N 1
ATOM 675 C CA . ILE A 1 91 ? 10.560 -6.162 -8.827 1.00 96.31 91 ILE A CA 1
ATOM 676 C C . ILE A 1 91 ? 9.366 -5.773 -7.949 1.00 96.31 91 ILE A C 1
ATOM 678 O O . ILE A 1 91 ? 8.278 -5.511 -8.459 1.00 96.31 91 ILE A O 1
ATOM 682 N N . GLY A 1 92 ? 9.587 -5.671 -6.640 1.00 97.06 92 GLY A N 1
ATOM 683 C CA . GLY A 1 92 ? 8.656 -5.026 -5.717 1.00 97.06 92 GLY A CA 1
ATOM 684 C C . GLY A 1 92 ? 8.809 -3.508 -5.796 1.00 97.06 92 GLY A C 1
ATOM 685 O O . GLY A 1 92 ? 9.929 -2.997 -5.837 1.00 97.06 92 GLY A O 1
ATOM 686 N N . VAL A 1 93 ? 7.707 -2.762 -5.833 1.00 97.88 93 VAL A N 1
ATOM 687 C CA . VAL A 1 93 ? 7.740 -1.291 -5.901 1.00 97.88 93 VAL A CA 1
ATOM 688 C C . VAL A 1 93 ? 6.936 -0.709 -4.750 1.00 97.88 93 VAL A C 1
ATOM 690 O O . VAL A 1 93 ? 5.754 -1.006 -4.610 1.00 97.88 93 VAL A O 1
ATOM 693 N N . VAL A 1 94 ? 7.548 0.163 -3.951 1.00 98.19 94 VAL A N 1
ATOM 694 C CA . VAL A 1 94 ? 6.847 0.962 -2.939 1.00 98.19 94 VAL A CA 1
ATOM 695 C C . VAL A 1 94 ? 7.129 2.444 -3.156 1.00 98.19 94 VAL A C 1
ATOM 697 O O . VAL A 1 94 ? 8.277 2.847 -3.352 1.00 98.19 94 VAL A O 1
ATOM 700 N N . SER A 1 95 ? 6.080 3.266 -3.149 1.00 96.75 95 SER A N 1
ATOM 701 C CA . SER A 1 95 ? 6.205 4.680 -3.506 1.00 96.75 95 SER A CA 1
ATOM 702 C C . SER A 1 95 ? 5.222 5.592 -2.789 1.00 96.75 95 SER A C 1
ATOM 704 O O . SER A 1 95 ? 4.057 5.241 -2.598 1.00 96.75 95 SER A O 1
ATOM 706 N N . ARG A 1 96 ? 5.669 6.813 -2.483 1.00 96.06 96 ARG A N 1
ATOM 707 C CA . ARG A 1 96 ? 4.792 7.929 -2.085 1.00 96.06 96 ARG A CA 1
ATOM 708 C C . ARG A 1 96 ? 4.132 8.636 -3.275 1.00 96.06 96 ARG A C 1
ATOM 710 O O . ARG A 1 96 ? 3.125 9.308 -3.094 1.00 96.06 96 ARG A O 1
ATOM 717 N N . SER A 1 97 ? 4.643 8.441 -4.495 1.00 94.38 97 SER A N 1
ATOM 718 C CA . SER A 1 97 ? 4.196 9.134 -5.709 1.00 94.38 97 SER A CA 1
ATOM 719 C C . SER A 1 97 ? 3.650 8.175 -6.770 1.00 94.38 97 SER A C 1
ATOM 721 O O . SER A 1 97 ? 4.341 7.277 -7.262 1.00 94.38 97 SER A O 1
ATOM 723 N N . GLY A 1 98 ? 2.403 8.403 -7.192 1.00 94.44 98 GLY A N 1
ATOM 724 C CA . GLY A 1 98 ? 1.774 7.613 -8.251 1.00 94.44 98 GLY A CA 1
ATOM 725 C C . GLY A 1 98 ? 2.474 7.752 -9.603 1.00 94.44 98 GLY A C 1
ATOM 726 O O . GLY A 1 98 ? 2.778 6.749 -10.239 1.00 94.44 98 GLY A O 1
ATOM 727 N N . THR A 1 99 ? 2.805 8.971 -10.028 1.00 94.50 99 THR A N 1
ATOM 728 C CA . THR A 1 99 ? 3.445 9.201 -11.334 1.00 94.50 99 THR A CA 1
ATOM 729 C C . THR A 1 99 ? 4.848 8.605 -11.401 1.00 94.50 99 THR A C 1
ATOM 731 O O . THR A 1 99 ? 5.179 7.946 -12.384 1.00 94.50 99 THR A O 1
ATOM 734 N N . LEU A 1 100 ? 5.646 8.733 -10.337 1.00 94.75 100 LEU A N 1
ATOM 735 C CA . LEU A 1 100 ? 6.973 8.110 -10.280 1.00 94.75 100 LEU A CA 1
ATOM 736 C C . LEU A 1 100 ? 6.898 6.580 -10.204 1.00 94.75 100 LEU A C 1
ATOM 738 O O . LEU A 1 100 ? 7.781 5.898 -10.721 1.00 94.75 100 LEU A O 1
ATOM 742 N N . THR A 1 101 ? 5.828 6.028 -9.621 1.00 97.06 101 THR A N 1
ATOM 743 C CA . THR A 1 101 ? 5.557 4.585 -9.712 1.00 97.06 101 THR A CA 1
ATOM 744 C C . THR A 1 101 ? 5.393 4.163 -11.170 1.00 97.06 101 THR A C 1
ATOM 746 O O . THR A 1 101 ? 5.965 3.157 -11.576 1.00 97.06 101 THR A O 1
ATOM 749 N N . TYR A 1 102 ? 4.663 4.936 -11.981 1.00 96.50 102 TYR A N 1
ATOM 750 C CA . TYR A 1 102 ? 4.431 4.603 -13.391 1.00 96.50 102 TYR A CA 1
ATOM 751 C C . TYR A 1 102 ? 5.722 4.656 -14.212 1.00 96.50 102 TYR A C 1
ATOM 753 O O . TYR A 1 102 ? 5.947 3.778 -15.042 1.00 96.50 102 TYR A O 1
ATOM 761 N N . GLU A 1 103 ? 6.596 5.622 -13.929 1.00 96.38 103 GLU A N 1
ATOM 762 C CA . GLU A 1 103 ? 7.932 5.698 -14.530 1.00 96.38 103 GLU A CA 1
ATOM 763 C C . GLU A 1 103 ? 8.778 4.462 -14.196 1.00 96.38 103 GLU A C 1
ATOM 765 O O . GLU A 1 103 ? 9.326 3.819 -15.092 1.00 96.38 103 GLU A O 1
ATOM 770 N N . ALA A 1 104 ? 8.834 4.063 -12.921 1.00 95.56 104 ALA A N 1
ATOM 771 C CA . ALA A 1 104 ? 9.577 2.874 -12.502 1.00 95.56 104 ALA A CA 1
ATOM 772 C C . ALA A 1 104 ? 9.005 1.582 -13.110 1.00 95.56 104 ALA A C 1
ATOM 774 O O . ALA A 1 104 ? 9.757 0.714 -13.565 1.00 95.56 104 ALA A O 1
ATOM 775 N N . VAL A 1 105 ? 7.677 1.459 -13.167 1.00 97.62 105 VAL A N 1
ATOM 776 C CA . VAL A 1 105 ? 6.979 0.335 -13.808 1.00 97.62 105 VAL A CA 1
ATOM 777 C C . VAL A 1 105 ? 7.306 0.272 -15.298 1.00 97.62 105 VAL A C 1
ATOM 779 O O . VAL A 1 105 ? 7.641 -0.796 -15.813 1.00 97.62 105 VAL A O 1
ATOM 782 N N . HIS A 1 106 ? 7.266 1.404 -16.001 1.00 96.88 106 HIS A N 1
ATOM 783 C CA . HIS A 1 106 ? 7.609 1.447 -17.417 1.00 96.88 106 HIS A CA 1
ATOM 784 C C . HIS A 1 106 ? 9.070 1.042 -17.651 1.00 96.88 106 HIS A C 1
ATOM 786 O O . HIS A 1 106 ? 9.335 0.159 -18.468 1.00 96.88 106 HIS A O 1
ATOM 792 N N . GLN A 1 107 ? 10.009 1.617 -16.892 1.00 96.38 107 GLN A N 1
ATOM 793 C CA . GLN A 1 107 ? 11.442 1.338 -17.025 1.00 96.38 107 GLN A CA 1
ATOM 794 C C . GLN A 1 107 ? 11.771 -0.136 -16.753 1.00 96.38 107 GLN A C 1
ATOM 796 O O . GLN A 1 107 ? 12.469 -0.765 -17.546 1.00 96.38 107 GLN A O 1
ATOM 801 N N . THR A 1 108 ? 11.223 -0.719 -15.683 1.00 96.62 108 THR A N 1
ATOM 802 C CA . THR A 1 108 ? 11.441 -2.138 -15.340 1.00 96.62 108 THR A CA 1
ATOM 803 C C . THR A 1 108 ? 10.786 -3.094 -16.337 1.00 96.62 108 THR A C 1
ATOM 805 O O . THR A 1 108 ? 11.347 -4.149 -16.639 1.00 96.62 108 THR A O 1
ATOM 808 N N . THR A 1 109 ? 9.635 -2.730 -16.905 1.00 97.62 109 THR A N 1
ATOM 809 C CA . THR A 1 109 ? 8.988 -3.511 -17.970 1.00 97.62 109 THR A CA 1
ATOM 810 C C . THR A 1 109 ? 9.790 -3.460 -19.269 1.00 97.62 109 THR A C 1
ATOM 812 O O . THR A 1 109 ? 9.982 -4.497 -19.905 1.00 97.62 109 THR A O 1
ATOM 815 N N . ALA A 1 110 ? 10.308 -2.286 -19.645 1.00 97.44 110 ALA A N 1
ATOM 816 C CA . ALA A 1 110 ? 11.084 -2.086 -20.870 1.00 97.44 110 ALA A CA 1
ATOM 817 C C . ALA A 1 110 ? 12.372 -2.925 -20.905 1.00 97.44 110 ALA A C 1
ATOM 819 O O . ALA A 1 110 ? 12.758 -3.413 -21.966 1.00 97.44 110 ALA A O 1
ATOM 820 N N . VAL A 1 111 ? 13.003 -3.148 -19.748 1.00 96.62 111 VAL A N 1
ATOM 821 C CA . VAL A 1 111 ? 14.194 -4.009 -19.619 1.00 96.62 111 VAL A CA 1
ATOM 822 C C . VAL A 1 111 ? 13.861 -5.475 -19.299 1.00 96.62 111 VAL A C 1
ATOM 824 O O . VAL A 1 111 ? 14.760 -6.271 -19.046 1.00 96.62 111 VAL A O 1
ATOM 827 N N . GLY A 1 112 ? 12.578 -5.853 -19.311 1.00 97.25 112 GLY A N 1
ATOM 828 C CA . GLY A 1 112 ? 12.133 -7.238 -19.147 1.00 97.25 112 GLY A CA 1
ATOM 829 C C . GLY A 1 112 ? 12.132 -7.777 -17.712 1.00 97.25 112 GLY A C 1
ATOM 830 O O . GLY A 1 112 ? 12.001 -8.986 -17.540 1.00 97.25 112 GLY A O 1
ATOM 831 N N . LEU A 1 113 ? 12.253 -6.920 -16.692 1.00 96.38 113 LEU A N 1
ATOM 832 C CA . LEU A 1 113 ? 12.233 -7.337 -15.283 1.00 96.38 113 LEU A CA 1
ATOM 833 C C . LEU A 1 113 ? 10.811 -7.553 -14.748 1.00 96.38 113 LEU A C 1
ATOM 835 O O . LEU A 1 113 ? 10.592 -8.499 -13.991 1.00 96.38 113 LEU A O 1
ATOM 839 N N . GLY A 1 114 ? 9.865 -6.687 -15.136 1.00 97.62 114 GLY A N 1
ATOM 840 C CA . GLY A 1 114 ? 8.480 -6.685 -14.640 1.00 97.62 114 GLY A CA 1
ATOM 841 C C . GLY A 1 114 ? 8.366 -6.451 -13.125 1.00 97.62 114 GLY A C 1
ATOM 842 O O . GLY A 1 114 ? 9.361 -6.182 -12.453 1.00 97.62 114 GLY A O 1
ATOM 843 N N . GLN A 1 115 ? 7.155 -6.559 -12.577 1.00 98.25 115 GLN A N 1
ATOM 844 C CA . GLN A 1 115 ? 6.858 -6.273 -11.171 1.00 98.25 115 GLN A CA 1
ATOM 845 C C . GLN A 1 115 ? 6.144 -7.443 -10.485 1.00 98.25 115 GLN A C 1
ATOM 847 O O . GLN A 1 115 ? 5.335 -8.129 -11.112 1.00 98.25 115 GLN A O 1
ATOM 852 N N . THR A 1 116 ? 6.429 -7.662 -9.201 1.00 97.38 116 THR A N 1
ATOM 853 C CA . THR A 1 116 ? 5.662 -8.580 -8.342 1.00 97.38 116 THR A CA 1
ATOM 854 C C . THR A 1 116 ? 4.427 -7.862 -7.809 1.00 97.38 116 THR A C 1
ATOM 856 O O . THR A 1 116 ? 3.298 -8.136 -8.216 1.00 97.38 116 THR A O 1
ATOM 859 N N . LEU A 1 117 ? 4.663 -6.870 -6.954 1.00 98.44 117 LEU A N 1
ATOM 860 C CA . LEU A 1 117 ? 3.652 -6.058 -6.296 1.00 98.44 117 LEU A CA 1
ATOM 861 C C . LEU A 1 117 ? 4.105 -4.594 -6.284 1.00 98.44 117 LEU A C 1
ATOM 863 O O . LEU A 1 117 ? 5.227 -4.276 -5.885 1.00 98.44 117 LEU A O 1
ATOM 867 N N . CYS A 1 118 ? 3.216 -3.695 -6.700 1.00 98.56 118 CYS A N 1
ATOM 868 C CA . CYS A 1 118 ? 3.413 -2.253 -6.586 1.00 98.56 118 CYS A CA 1
ATOM 869 C C . CYS A 1 118 ? 2.436 -1.675 -5.561 1.00 98.56 118 CYS A C 1
ATOM 871 O O . CYS A 1 118 ? 1.223 -1.838 -5.706 1.00 98.56 118 CYS A O 1
ATOM 873 N N . VAL A 1 119 ? 2.953 -0.972 -4.554 1.00 98.75 119 VAL A N 1
ATOM 874 C CA . VAL A 1 119 ? 2.174 -0.332 -3.489 1.00 98.75 119 VAL A CA 1
ATOM 875 C C . VAL A 1 119 ? 2.457 1.166 -3.478 1.00 98.75 119 VAL A C 1
ATOM 877 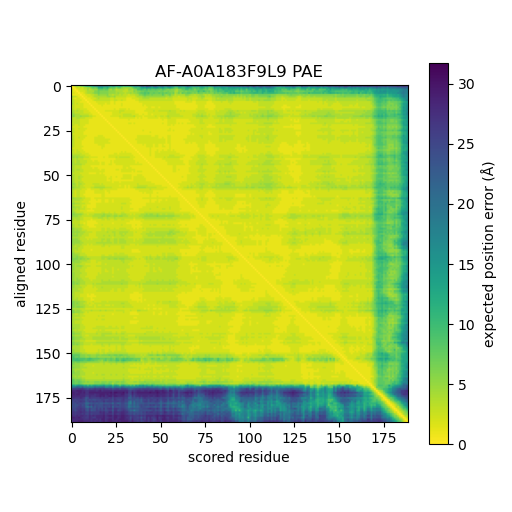O O . VAL A 1 119 ? 3.545 1.615 -3.116 1.00 98.75 119 VAL A O 1
ATOM 880 N N . GLY A 1 120 ? 1.459 1.962 -3.852 1.00 98.38 120 GLY A N 1
ATOM 881 C CA . GLY A 1 120 ? 1.474 3.392 -3.588 1.00 98.38 120 GLY A CA 1
ATOM 882 C C . GLY A 1 120 ? 0.986 3.650 -2.168 1.00 98.38 120 GLY A C 1
ATOM 883 O O . GLY A 1 120 ? -0.208 3.542 -1.914 1.00 98.38 120 GLY A O 1
ATOM 884 N N . ILE A 1 121 ? 1.887 3.994 -1.248 1.00 98.25 121 ILE A N 1
ATOM 885 C CA . ILE A 1 121 ? 1.550 4.255 0.165 1.00 98.25 121 ILE A CA 1
ATOM 886 C C . ILE A 1 121 ? 0.926 5.640 0.392 1.00 98.25 121 ILE A C 1
ATOM 888 O O . ILE A 1 121 ? 0.329 5.885 1.440 1.00 98.25 121 ILE A O 1
ATOM 892 N N . GLY A 1 122 ? 1.034 6.512 -0.611 1.00 96.75 122 GLY A N 1
ATOM 893 C CA . GLY A 1 122 ? 0.452 7.848 -0.635 1.00 96.75 122 GLY A CA 1
ATOM 894 C C . GLY A 1 122 ? 1.373 8.957 -0.130 1.00 96.75 122 GLY A C 1
ATOM 895 O O . GLY A 1 122 ? 2.415 8.697 0.477 1.00 96.75 122 GLY A O 1
ATOM 896 N N . GLY A 1 123 ? 0.985 10.196 -0.434 1.00 95.00 123 GLY A N 1
ATOM 897 C CA . GLY A 1 123 ? 1.760 11.403 -0.122 1.00 95.00 123 GLY A CA 1
ATOM 898 C C . GLY A 1 123 ? 1.500 11.987 1.271 1.00 95.00 123 GLY A C 1
ATOM 899 O O . GLY A 1 123 ? 2.324 12.752 1.776 1.00 95.00 123 GLY A O 1
ATOM 900 N N . ASP A 1 124 ? 0.386 11.612 1.906 1.00 95.00 124 ASP A N 1
ATOM 901 C CA . ASP A 1 124 ? -0.054 12.192 3.178 1.00 95.00 124 ASP A CA 1
ATOM 902 C C . ASP A 1 124 ? 0.860 11.805 4.361 1.00 95.00 124 ASP A C 1
ATOM 904 O O . ASP A 1 124 ? 1.336 10.671 4.443 1.00 95.00 124 ASP A O 1
ATOM 908 N N . PRO A 1 125 ? 1.063 12.708 5.344 1.00 92.25 125 PRO A N 1
ATOM 909 C CA . PRO A 1 125 ? 1.968 12.473 6.477 1.00 92.25 125 PRO A CA 1
ATOM 910 C C . PRO A 1 125 ? 1.468 11.409 7.469 1.00 92.25 125 PRO A C 1
ATOM 912 O O . PRO A 1 125 ? 2.251 10.867 8.251 1.00 92.25 125 PRO A O 1
ATOM 915 N N . PHE A 1 126 ? 0.167 11.102 7.462 1.00 95.75 126 PHE A N 1
ATOM 916 C CA . PHE A 1 126 ? -0.447 10.091 8.321 1.00 95.75 126 PHE A CA 1
ATOM 917 C C . PHE A 1 126 ? -1.215 9.088 7.462 1.00 95.75 126 PHE A C 1
ATOM 919 O O . PHE A 1 126 ? -2.374 9.303 7.125 1.00 95.75 126 PHE A O 1
ATOM 926 N N . ASN A 1 127 ? -0.560 7.981 7.130 1.00 95.00 127 ASN A N 1
ATOM 927 C CA . ASN A 1 127 ? -1.121 6.877 6.359 1.00 95.00 127 ASN A CA 1
ATOM 928 C C . ASN A 1 127 ? -1.168 5.577 7.182 1.00 95.00 127 ASN A C 1
ATOM 930 O O . ASN A 1 127 ? -0.633 5.495 8.295 1.00 95.00 127 ASN A O 1
ATOM 934 N N . GLY A 1 128 ? -1.864 4.572 6.643 1.00 96.94 128 GLY A N 1
ATOM 935 C CA . GLY A 1 128 ? -2.024 3.255 7.276 1.00 96.94 128 GLY A CA 1
ATOM 936 C C . GLY A 1 128 ? -0.958 2.214 6.906 1.00 96.94 128 GLY A C 1
ATOM 937 O O . GLY A 1 128 ? -0.911 1.142 7.514 1.00 96.94 128 GLY A O 1
ATOM 938 N N . THR A 1 129 ? -0.124 2.510 5.908 1.00 98.31 129 THR A N 1
ATOM 939 C CA . THR A 1 129 ? 0.963 1.645 5.427 1.00 98.31 129 THR A CA 1
ATOM 940 C C . THR A 1 129 ? 2.177 2.510 5.133 1.00 98.31 129 THR A C 1
ATOM 942 O O . THR A 1 129 ? 2.052 3.506 4.425 1.00 98.31 129 THR A O 1
ATOM 945 N N . ASN A 1 130 ? 3.343 2.131 5.651 1.00 96.75 130 ASN A N 1
ATOM 946 C CA . ASN A 1 130 ? 4.605 2.825 5.397 1.00 96.75 130 ASN A CA 1
ATOM 947 C C . ASN A 1 130 ? 5.574 1.970 4.555 1.00 96.75 130 ASN A C 1
ATOM 949 O O . ASN A 1 130 ? 5.239 0.879 4.087 1.00 96.75 130 ASN A O 1
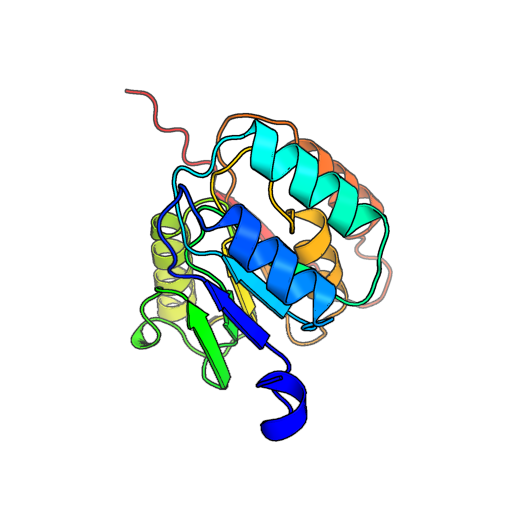ATOM 953 N N . PHE A 1 131 ? 6.794 2.472 4.347 1.00 96.50 131 PHE A N 1
ATOM 954 C CA . PHE A 1 131 ? 7.827 1.729 3.626 1.00 96.50 131 PHE A CA 1
ATOM 955 C C . PHE A 1 131 ? 8.179 0.402 4.298 1.00 96.50 131 PHE A C 1
ATOM 957 O O . PHE A 1 131 ? 8.259 -0.605 3.606 1.00 96.50 131 PHE A O 1
ATOM 964 N N . ILE A 1 132 ? 8.361 0.380 5.620 1.00 96.75 132 ILE A N 1
ATOM 965 C CA . ILE A 1 132 ? 8.759 -0.822 6.369 1.00 96.75 132 ILE A CA 1
ATOM 966 C C . ILE A 1 132 ? 7.703 -1.926 6.247 1.00 96.75 132 ILE A C 1
ATOM 968 O O . ILE A 1 132 ? 8.067 -3.084 6.053 1.00 96.75 132 ILE A O 1
ATOM 972 N N . ASP A 1 133 ? 6.414 -1.577 6.289 1.00 97.75 133 ASP A N 1
ATOM 973 C CA . ASP A 1 133 ? 5.324 -2.531 6.063 1.00 97.75 133 ASP A CA 1
ATOM 974 C C . ASP A 1 133 ? 5.484 -3.243 4.707 1.00 97.75 133 ASP A C 1
ATOM 976 O O . ASP A 1 133 ? 5.388 -4.465 4.625 1.00 97.75 133 ASP A O 1
ATOM 980 N N . CYS A 1 134 ? 5.780 -2.488 3.642 1.00 97.81 134 CYS A N 1
ATOM 981 C CA . CYS A 1 134 ? 5.965 -3.049 2.301 1.00 97.81 134 CYS A CA 1
ATOM 982 C C . CYS A 1 134 ? 7.285 -3.818 2.175 1.00 97.81 134 CYS A C 1
ATOM 984 O O . CYS A 1 134 ? 7.321 -4.893 1.584 1.00 97.81 134 CYS A O 1
ATOM 986 N N . LEU A 1 135 ? 8.371 -3.285 2.741 1.00 95.38 135 LEU A N 1
ATOM 987 C CA . LEU A 1 135 ? 9.684 -3.926 2.726 1.00 95.38 135 LEU A CA 1
ATOM 988 C C . LEU A 1 135 ? 9.654 -5.279 3.434 1.00 95.38 135 LEU A C 1
ATOM 990 O O . LEU A 1 135 ? 10.265 -6.217 2.940 1.00 95.38 135 LEU A O 1
ATOM 994 N N . SER A 1 136 ? 8.919 -5.398 4.540 1.00 95.00 136 SER A N 1
ATOM 995 C CA . SER A 1 136 ? 8.755 -6.672 5.248 1.00 95.00 136 SER A CA 1
ATOM 996 C C . SER A 1 136 ? 8.116 -7.728 4.339 1.00 95.00 136 SER A C 1
ATOM 998 O O . SER A 1 136 ? 8.627 -8.836 4.241 1.00 95.00 136 SER A O 1
ATOM 1000 N N . ILE A 1 137 ? 7.074 -7.355 3.584 1.00 95.44 137 ILE A N 1
ATOM 1001 C CA . ILE A 1 137 ? 6.434 -8.245 2.600 1.00 95.44 137 ILE A CA 1
ATOM 1002 C C . ILE A 1 137 ? 7.413 -8.619 1.481 1.00 95.44 137 ILE A C 1
ATOM 1004 O O . ILE A 1 137 ? 7.531 -9.786 1.125 1.00 95.44 137 ILE A O 1
ATOM 1008 N N . PHE A 1 138 ? 8.125 -7.641 0.918 1.00 94.50 138 PHE A N 1
ATOM 1009 C CA . PHE A 1 138 ? 9.037 -7.883 -0.201 1.00 94.50 138 PHE A CA 1
ATOM 1010 C C . PHE A 1 138 ? 10.247 -8.741 0.170 1.00 94.50 138 PHE A C 1
ATOM 1012 O O . PHE A 1 138 ? 10.700 -9.519 -0.660 1.00 94.50 138 PHE A O 1
ATOM 1019 N N . LEU A 1 139 ? 10.783 -8.597 1.386 1.00 89.88 139 LEU A N 1
ATOM 102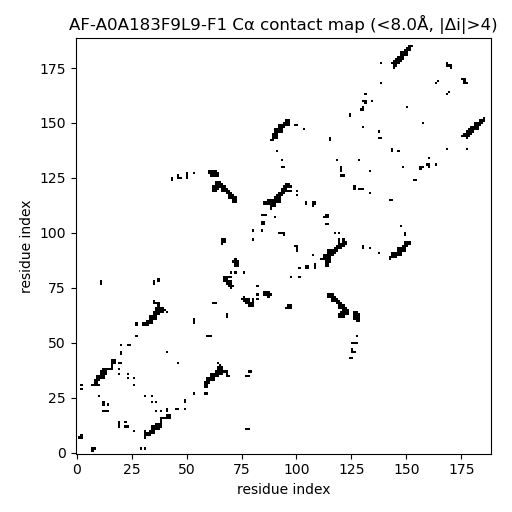0 C CA . LEU A 1 139 ? 11.916 -9.400 1.857 1.00 89.88 139 LEU A CA 1
ATOM 1021 C C . LEU A 1 139 ? 11.518 -10.850 2.172 1.00 89.88 139 LEU A C 1
ATOM 1023 O O . LEU A 1 139 ? 12.374 -11.732 2.134 1.00 89.88 139 LEU A O 1
ATOM 1027 N N . GLU A 1 140 ? 10.244 -11.097 2.480 1.00 91.56 140 GLU A N 1
ATOM 1028 C CA . GLU A 1 140 ? 9.701 -12.439 2.725 1.00 91.56 140 GLU A CA 1
ATOM 1029 C C . GLU A 1 140 ? 9.184 -13.123 1.447 1.00 91.56 140 GLU A C 1
ATOM 1031 O O . GLU A 1 140 ? 9.078 -14.350 1.410 1.00 91.56 140 GLU A O 1
ATOM 1036 N N . ASP A 1 141 ? 8.873 -12.359 0.395 1.00 90.62 141 ASP A N 1
ATOM 1037 C CA . ASP A 1 141 ? 8.361 -12.887 -0.869 1.00 90.62 141 ASP A CA 1
ATOM 1038 C C . ASP A 1 141 ? 9.486 -13.471 -1.751 1.00 90.62 141 ASP A C 1
ATOM 1040 O O . ASP A 1 141 ? 10.271 -12.715 -2.330 1.00 90.62 141 ASP A O 1
ATOM 1044 N N . PRO A 1 142 ? 9.537 -14.802 -1.967 1.00 89.94 142 PRO A N 1
ATOM 1045 C CA . PRO A 1 142 ? 10.572 -15.430 -2.790 1.00 89.94 142 PRO A CA 1
ATOM 1046 C C . PRO A 1 142 ? 10.494 -15.048 -4.277 1.00 89.94 142 PRO A C 1
ATOM 1048 O O . PRO A 1 142 ? 11.434 -15.318 -5.028 1.00 89.94 142 PRO A O 1
ATOM 1051 N N . HIS A 1 143 ? 9.388 -14.451 -4.735 1.00 91.94 143 HIS A N 1
ATOM 1052 C CA . HIS A 1 143 ? 9.257 -13.959 -6.106 1.00 91.94 143 HIS A CA 1
ATOM 1053 C C . HIS A 1 143 ? 9.862 -12.563 -6.295 1.00 91.94 143 HIS A C 1
ATOM 1055 O O . HIS A 1 143 ? 10.2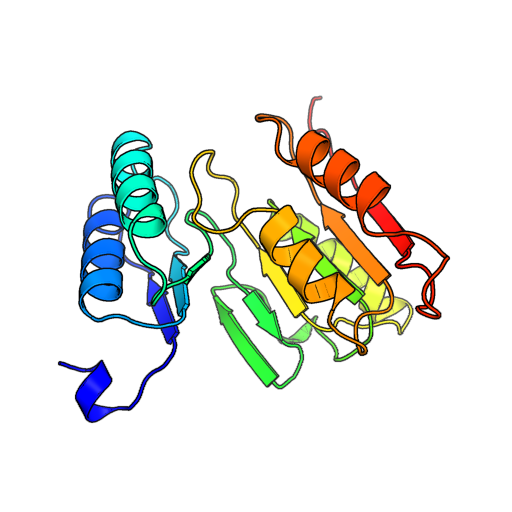08 -12.193 -7.424 1.00 91.94 143 HIS A O 1
ATOM 1061 N N . THR A 1 144 ? 10.032 -11.800 -5.213 1.00 93.00 144 THR A N 1
ATOM 1062 C CA . THR A 1 144 ? 10.602 -10.455 -5.248 1.00 93.00 144 THR A CA 1
ATOM 1063 C C . THR A 1 144 ? 12.126 -10.528 -5.121 1.00 93.00 144 THR A C 1
ATOM 1065 O O . THR A 1 144 ? 12.673 -10.838 -4.071 1.00 93.00 144 THR A O 1
ATOM 1068 N N . ARG A 1 145 ? 12.841 -10.224 -6.214 1.00 89.94 145 ARG A N 1
ATOM 1069 C CA . ARG A 1 145 ? 14.321 -10.269 -6.292 1.00 89.94 145 ARG A CA 1
ATOM 1070 C C . ARG A 1 145 ? 14.987 -8.895 -6.305 1.00 89.94 145 ARG A C 1
ATOM 1072 O O . ARG A 1 145 ? 16.203 -8.779 -6.186 1.00 89.94 145 ARG A O 1
ATOM 1079 N N . GLY A 1 146 ? 14.202 -7.840 -6.475 1.00 88.75 146 GLY A N 1
ATOM 1080 C CA . GLY A 1 146 ? 14.664 -6.460 -6.402 1.00 88.75 146 GLY A CA 1
ATOM 1081 C C . GLY A 1 146 ? 13.562 -5.567 -5.862 1.00 88.75 146 GLY A C 1
ATOM 1082 O O . GLY A 1 146 ? 12.382 -5.878 -6.013 1.00 88.75 146 GLY A O 1
ATOM 1083 N N . ILE A 1 147 ? 13.945 -4.462 -5.227 1.00 94.44 147 ILE A N 1
ATOM 1084 C CA . ILE A 1 147 ? 12.998 -3.528 -4.623 1.00 94.44 147 ILE A CA 1
ATOM 1085 C C . ILE A 1 147 ? 13.304 -2.121 -5.124 1.00 94.44 147 ILE A C 1
ATOM 1087 O O . ILE A 1 147 ? 14.427 -1.627 -5.027 1.00 94.44 147 ILE A O 1
ATOM 1091 N N . ILE A 1 148 ? 12.284 -1.439 -5.625 1.00 95.44 148 ILE A N 1
ATOM 1092 C CA . ILE A 1 148 ? 12.344 -0.010 -5.910 1.00 95.44 148 ILE A CA 1
ATOM 1093 C C . ILE A 1 148 ? 11.573 0.721 -4.815 1.00 95.44 148 ILE A C 1
ATOM 1095 O O . ILE A 1 148 ? 10.370 0.524 -4.646 1.00 95.44 148 ILE A O 1
ATOM 1099 N N . LEU A 1 149 ? 12.285 1.579 -4.083 1.00 96.12 149 LEU A N 1
ATOM 1100 C CA . LEU A 1 149 ? 11.713 2.474 -3.084 1.00 96.12 149 LEU A CA 1
ATOM 1101 C C . LEU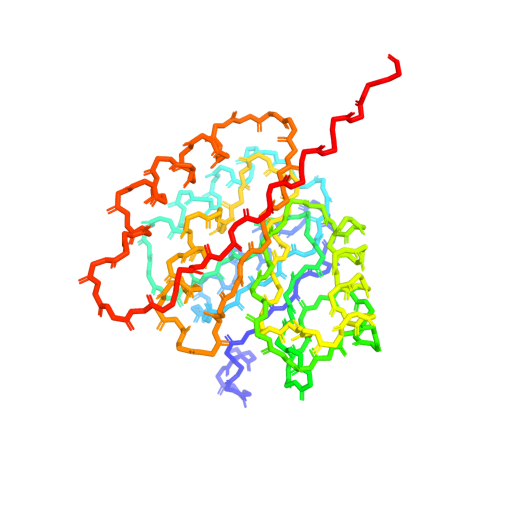 A 1 149 ? 11.795 3.907 -3.605 1.00 96.12 149 LEU A C 1
ATOM 1103 O O . LEU A 1 149 ? 12.884 4.422 -3.875 1.00 96.12 149 LEU A O 1
ATOM 1107 N N . ILE A 1 150 ? 10.636 4.547 -3.730 1.00 95.31 150 ILE A N 1
ATOM 1108 C CA . ILE A 1 150 ? 10.503 5.918 -4.227 1.00 95.31 150 ILE A CA 1
ATOM 1109 C C . ILE A 1 150 ? 9.974 6.794 -3.093 1.00 95.31 150 ILE A C 1
ATOM 1111 O O . ILE A 1 150 ? 8.799 6.720 -2.718 1.00 95.31 150 ILE A O 1
ATOM 1115 N N . GLY A 1 151 ? 10.876 7.602 -2.546 1.00 91.88 151 GLY A N 1
ATOM 1116 C CA . GLY A 1 151 ? 10.588 8.553 -1.478 1.00 91.88 151 GLY A CA 1
ATOM 1117 C C . GLY A 1 151 ? 10.210 9.939 -1.983 1.00 91.88 151 GLY A C 1
ATOM 1118 O O . GLY A 1 151 ? 10.252 10.228 -3.180 1.00 91.88 151 GLY A O 1
ATOM 1119 N N . GLU A 1 152 ? 9.893 10.805 -1.032 1.00 86.31 152 GLU A N 1
ATOM 1120 C CA . GLU A 1 152 ? 9.690 12.240 -1.221 1.00 86.31 152 GLU A CA 1
ATOM 1121 C C . GLU A 1 152 ? 10.224 12.982 0.014 1.00 86.31 152 GLU A C 1
ATOM 1123 O O . GLU A 1 152 ? 10.482 12.383 1.054 1.00 86.31 152 GLU A O 1
ATOM 1128 N N . ILE A 1 153 ? 10.426 14.293 -0.084 1.00 89.38 153 ILE A N 1
ATOM 1129 C CA . ILE A 1 153 ? 10.754 15.110 1.086 1.00 89.38 153 ILE A CA 1
ATOM 1130 C C . ILE A 1 153 ? 9.654 15.041 2.168 1.00 89.38 153 ILE A C 1
ATOM 1132 O O . ILE A 1 153 ? 8.464 14.894 1.883 1.00 89.38 153 ILE A O 1
ATOM 1136 N N . GLY A 1 154 ? 10.060 15.226 3.427 1.00 85.88 154 GLY A N 1
ATOM 1137 C CA . GLY A 1 154 ? 9.166 15.356 4.581 1.00 85.88 154 GLY A CA 1
ATOM 1138 C C . GLY A 1 154 ? 8.919 14.044 5.333 1.00 85.88 154 GLY A C 1
ATOM 1139 O O . GLY A 1 154 ? 8.585 13.027 4.733 1.00 85.88 154 GLY A O 1
ATOM 1140 N N . GLY A 1 155 ? 9.028 14.105 6.664 1.00 90.94 155 GLY A N 1
ATOM 1141 C CA . GLY A 1 155 ? 8.978 12.938 7.551 1.00 90.94 155 GLY A CA 1
ATOM 1142 C C . GLY A 1 155 ? 10.355 12.301 7.770 1.00 90.94 155 GLY A C 1
ATOM 1143 O O . GLY A 1 155 ? 11.374 12.920 7.479 1.00 90.94 155 GLY A O 1
ATOM 1144 N N . SER A 1 156 ? 10.357 11.088 8.325 1.00 93.12 156 SER A N 1
ATOM 1145 C CA . SER A 1 156 ? 11.546 10.254 8.589 1.00 93.12 156 SER A CA 1
ATOM 1146 C C . SER A 1 156 ? 11.414 8.837 8.017 1.00 93.12 156 SER A C 1
ATOM 1148 O O . SER A 1 156 ? 12.182 7.939 8.365 1.00 93.12 156 SER A O 1
ATOM 1150 N N . ALA A 1 157 ? 10.392 8.598 7.187 1.00 92.31 157 ALA A N 1
ATOM 1151 C CA . ALA A 1 157 ? 10.015 7.255 6.756 1.00 92.31 157 ALA A CA 1
ATOM 1152 C C . ALA A 1 157 ? 11.118 6.600 5.907 1.00 92.31 157 ALA A C 1
ATOM 1154 O O . ALA A 1 157 ? 11.346 5.395 6.004 1.00 92.31 157 ALA A O 1
ATOM 1155 N N . GLU A 1 158 ? 11.822 7.385 5.093 1.00 92.31 158 GLU A N 1
ATOM 1156 C CA . GLU A 1 158 ? 12.944 6.952 4.268 1.00 92.31 158 GLU A CA 1
ATOM 1157 C C . GLU A 1 158 ? 14.182 6.598 5.111 1.00 92.31 158 GLU A C 1
ATOM 1159 O O . GLU A 1 158 ? 14.866 5.614 4.816 1.00 92.31 158 GLU A O 1
ATOM 1164 N N . GLU A 1 159 ? 14.484 7.371 6.156 1.00 92.81 159 GLU A N 1
ATOM 1165 C CA . GLU A 1 159 ? 15.569 7.099 7.104 1.00 92.81 159 GLU A CA 1
ATOM 1166 C C . GLU A 1 159 ? 15.281 5.846 7.936 1.00 92.81 159 GLU A C 1
ATOM 1168 O O . GLU A 1 159 ? 16.160 4.999 8.116 1.00 92.81 159 GLU A O 1
ATOM 1173 N N . GLU A 1 160 ? 14.042 5.692 8.404 1.00 94.31 160 GLU A N 1
ATOM 1174 C CA . GLU A 1 160 ? 13.577 4.504 9.121 1.00 94.31 160 GLU A CA 1
ATOM 1175 C C . GLU A 1 160 ? 13.642 3.257 8.233 1.00 94.31 160 GLU A C 1
ATOM 1177 O O . GLU A 1 160 ? 14.150 2.220 8.663 1.00 94.31 160 GLU A O 1
ATOM 1182 N N . ALA A 1 161 ? 13.216 3.363 6.970 1.00 92.75 161 ALA A N 1
ATOM 1183 C CA . ALA A 1 161 ? 13.337 2.289 5.988 1.00 92.75 161 ALA A CA 1
ATOM 1184 C C . ALA A 1 161 ? 14.801 1.913 5.719 1.00 92.75 161 ALA A C 1
ATOM 1186 O O . ALA A 1 161 ? 15.132 0.730 5.639 1.00 92.75 161 ALA A O 1
ATOM 1187 N N . ALA A 1 162 ? 15.698 2.899 5.618 1.00 89.75 162 ALA A N 1
ATOM 1188 C CA . ALA A 1 162 ? 17.127 2.643 5.455 1.00 89.75 162 ALA A CA 1
ATOM 1189 C C . ALA A 1 162 ? 17.704 1.891 6.662 1.00 89.75 162 ALA A C 1
ATOM 1191 O O . ALA A 1 162 ? 18.438 0.918 6.484 1.00 89.75 162 ALA A O 1
ATOM 1192 N N . LYS A 1 163 ? 17.335 2.296 7.884 1.00 91.75 163 LYS A N 1
ATOM 1193 C CA . LYS A 1 163 ? 17.728 1.590 9.108 1.00 91.75 163 LYS A CA 1
ATOM 1194 C C . LYS A 1 163 ? 17.211 0.153 9.122 1.00 91.75 163 LYS A C 1
ATOM 1196 O O . LYS 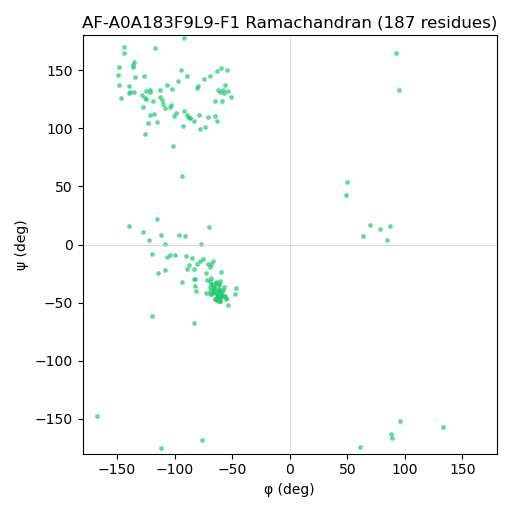A 1 163 ? 17.996 -0.766 9.337 1.00 91.75 163 LYS A O 1
ATOM 1201 N N . PHE A 1 164 ? 15.930 -0.040 8.818 1.00 92.69 164 PHE A N 1
ATOM 1202 C CA . PHE A 1 164 ? 15.318 -1.361 8.727 1.00 92.69 164 PHE A CA 1
ATOM 1203 C C . PHE A 1 164 ? 16.050 -2.265 7.724 1.00 92.69 164 PHE A C 1
ATOM 1205 O O . PHE A 1 164 ? 16.343 -3.416 8.037 1.00 92.69 164 PHE A O 1
ATOM 1212 N N . LEU A 1 165 ? 16.410 -1.750 6.545 1.00 88.44 165 LEU A N 1
ATOM 1213 C CA . LEU A 1 165 ? 17.147 -2.520 5.541 1.00 88.44 165 LEU A CA 1
ATOM 1214 C C . LEU A 1 165 ? 18.566 -2.875 5.989 1.00 88.44 165 LEU A C 1
ATOM 1216 O O . LEU A 1 165 ? 19.003 -3.988 5.728 1.00 88.44 165 LEU A O 1
ATOM 1220 N N . MET A 1 166 ? 19.280 -1.986 6.683 1.00 85.88 166 MET A N 1
ATOM 1221 C CA . MET A 1 166 ? 20.605 -2.325 7.223 1.00 85.88 166 MET A CA 1
ATOM 1222 C C . MET A 1 166 ? 20.545 -3.486 8.223 1.00 85.88 166 MET A C 1
ATOM 1224 O O . MET A 1 166 ? 21.476 -4.283 8.294 1.00 85.88 166 MET A O 1
ATOM 1228 N N . GLU A 1 167 ? 19.454 -3.581 8.982 1.00 88.88 167 GLU A N 1
ATOM 1229 C CA . GLU A 1 167 ? 19.254 -4.620 9.993 1.00 88.88 167 GLU A CA 1
ATOM 1230 C C . GLU A 1 167 ? 18.737 -5.938 9.390 1.00 88.88 167 GLU A C 1
ATOM 1232 O O . GLU A 1 167 ? 19.130 -7.010 9.845 1.00 88.88 167 GLU A O 1
ATOM 1237 N N . ASN A 1 168 ? 17.888 -5.874 8.356 1.00 86.12 168 ASN A N 1
ATOM 1238 C CA . ASN A 1 168 ? 17.114 -7.030 7.884 1.00 86.12 168 ASN A CA 1
ATOM 1239 C C . ASN A 1 168 ? 17.490 -7.514 6.472 1.00 86.12 168 ASN A C 1
ATOM 1241 O O . ASN A 1 168 ? 17.308 -8.687 6.163 1.00 86.12 168 ASN A O 1
ATOM 1245 N N . ASN A 1 169 ? 18.058 -6.660 5.615 1.00 77.19 169 ASN A N 1
ATOM 1246 C CA . ASN A 1 169 ? 18.459 -7.014 4.248 1.00 77.19 169 ASN A CA 1
ATOM 1247 C C . ASN A 1 169 ? 19.934 -7.451 4.203 1.00 77.19 169 ASN A C 1
ATOM 1249 O O . ASN A 1 169 ? 20.772 -6.822 3.552 1.00 77.19 169 ASN A O 1
ATOM 1253 N N . THR A 1 170 ? 20.277 -8.497 4.960 1.00 62.03 170 THR A N 1
ATOM 1254 C CA . THR A 1 170 ? 21.659 -8.993 5.060 1.00 62.03 170 THR A CA 1
ATOM 1255 C C . THR A 1 170 ? 21.906 -10.179 4.125 1.00 62.03 170 THR A C 1
ATOM 1257 O O . THR A 1 170 ? 21.079 -11.073 3.983 1.00 62.03 170 THR A O 1
ATOM 1260 N N . VAL A 1 171 ? 23.091 -10.215 3.508 1.00 52.88 171 VAL A N 1
ATOM 1261 C CA . VAL A 1 171 ? 23.529 -11.193 2.481 1.00 52.88 171 VAL A CA 1
ATOM 1262 C C . VAL A 1 171 ? 23.763 -12.616 3.060 1.00 52.88 171 VAL A C 1
ATOM 1264 O O . VAL A 1 171 ? 24.406 -13.460 2.447 1.00 52.88 171 VAL A O 1
ATOM 1267 N N . GLY A 1 172 ? 23.277 -12.906 4.273 1.00 43.91 172 GLY A N 1
ATOM 1268 C CA . GLY A 1 172 ? 23.675 -14.073 5.073 1.00 43.91 172 GLY A CA 1
ATOM 1269 C C . GLY A 1 172 ? 22.744 -15.292 5.051 1.00 43.91 172 GLY A C 1
ATOM 1270 O O . GLY A 1 172 ? 23.136 -16.331 5.577 1.00 43.91 172 GLY A O 1
ATOM 1271 N N . SER A 1 173 ? 21.538 -15.208 4.480 1.00 42.28 173 SER A N 1
ATOM 1272 C CA . SER A 1 173 ? 20.494 -16.246 4.626 1.00 42.28 173 SER A CA 1
ATOM 1273 C C . SER A 1 173 ? 20.164 -17.044 3.355 1.00 42.28 173 SER A C 1
ATOM 1275 O O . SER A 1 173 ? 19.237 -17.850 3.365 1.00 42.28 173 SER A O 1
ATOM 1277 N N . GLY A 1 174 ? 20.932 -16.886 2.272 1.00 43.66 174 GLY A N 1
ATOM 1278 C CA . GLY A 1 174 ? 20.709 -17.617 1.015 1.00 43.66 174 GLY A CA 1
ATOM 1279 C C . GLY A 1 174 ? 19.680 -16.982 0.070 1.00 43.66 174 GLY A C 1
ATOM 1280 O O . GLY A 1 174 ? 19.404 -17.546 -0.985 1.00 43.66 174 GLY A O 1
ATOM 1281 N N . SER A 1 175 ? 19.148 -15.809 0.410 1.00 48.59 175 SER A N 1
ATOM 1282 C CA . SER A 1 175 ? 18.392 -14.942 -0.495 1.00 48.59 175 SER A CA 1
ATOM 1283 C C . SER A 1 175 ? 19.343 -14.130 -1.388 1.00 48.59 175 SER A C 1
ATOM 1285 O O . SER A 1 175 ? 20.346 -13.588 -0.915 1.00 48.59 175 SER A O 1
ATOM 1287 N N . GLU A 1 176 ? 19.052 -14.052 -2.694 1.00 49.94 176 GLU A N 1
ATOM 1288 C CA . GLU A 1 176 ? 19.726 -13.097 -3.586 1.00 49.94 176 GLU A CA 1
ATOM 1289 C C . GLU A 1 176 ? 19.526 -11.677 -3.018 1.00 49.94 176 GLU A C 1
ATOM 1291 O O . GLU A 1 176 ? 18.425 -11.362 -2.561 1.00 49.94 176 GLU A O 1
ATOM 1296 N N . PRO A 1 177 ? 20.562 -10.817 -2.996 1.00 51.41 177 PRO A N 1
ATOM 1297 C CA . PRO A 1 177 ? 20.436 -9.483 -2.427 1.00 51.41 177 PRO A CA 1
ATOM 1298 C C . PRO A 1 177 ? 19.343 -8.706 -3.162 1.00 51.41 177 PRO A C 1
ATOM 1300 O O . PRO A 1 177 ? 19.425 -8.518 -4.377 1.00 51.41 177 PRO A O 1
ATOM 1303 N N . ALA A 1 178 ? 18.342 -8.218 -2.425 1.00 52.91 178 ALA A N 1
ATOM 1304 C CA . ALA A 1 178 ? 17.357 -7.305 -2.977 1.00 52.91 178 ALA A CA 1
ATOM 1305 C C . ALA A 1 178 ? 18.084 -6.021 -3.400 1.00 52.91 178 ALA A C 1
ATOM 1307 O O . ALA A 1 178 ? 18.518 -5.225 -2.561 1.00 52.91 178 ALA A O 1
ATOM 1308 N N . PHE A 1 179 ? 18.260 -5.832 -4.710 1.00 52.84 179 PHE A N 1
ATOM 1309 C CA . PHE A 1 179 ? 18.818 -4.600 -5.255 1.00 52.84 179 PHE A CA 1
ATOM 1310 C C . PHE A 1 179 ? 17.848 -3.459 -4.955 1.00 52.84 179 PHE A C 1
ATOM 1312 O O . PHE A 1 179 ? 16.755 -3.410 -5.519 1.00 52.84 179 PHE A O 1
ATOM 1319 N N . LEU A 1 180 ? 18.253 -2.559 -4.056 1.00 51.53 180 LEU A N 1
ATOM 1320 C CA . LEU A 1 180 ? 17.528 -1.335 -3.748 1.00 51.53 180 LEU A CA 1
ATOM 1321 C C . LEU A 1 180 ? 18.013 -0.226 -4.680 1.00 51.53 180 LEU A C 1
ATOM 1323 O O . LEU A 1 180 ? 19.137 0.255 -4.541 1.00 51.53 180 LEU A O 1
ATOM 1327 N N . THR A 1 181 ? 17.160 0.220 -5.597 1.00 49.88 181 THR A N 1
ATOM 1328 C CA . THR A 1 181 ? 17.410 1.480 -6.309 1.00 49.88 181 THR A CA 1
ATOM 1329 C C . THR A 1 181 ? 16.587 2.578 -5.651 1.00 49.88 181 THR A C 1
ATOM 1331 O O . THR A 1 181 ? 15.357 2.545 -5.675 1.00 49.88 181 THR A O 1
ATOM 1334 N N . LYS A 1 182 ? 17.280 3.539 -5.030 1.00 47.00 182 LYS A N 1
ATOM 1335 C CA . LYS A 1 182 ? 16.678 4.731 -4.431 1.00 47.00 182 LYS A CA 1
ATOM 1336 C C . LYS A 1 182 ? 16.544 5.802 -5.508 1.00 47.00 182 LYS A C 1
ATOM 1338 O O . LYS A 1 182 ? 17.544 6.389 -5.914 1.00 47.00 182 LYS A O 1
ATOM 1343 N N . TYR A 1 183 ? 15.320 6.080 -5.942 1.00 48.91 183 TYR A N 1
ATOM 1344 C CA . TYR A 1 183 ? 15.041 7.282 -6.723 1.00 48.91 183 TYR A CA 1
ATOM 1345 C C . TYR A 1 183 ? 14.617 8.386 -5.754 1.00 48.91 183 TYR A C 1
ATOM 1347 O O . TYR A 1 183 ? 13.490 8.395 -5.264 1.00 48.91 183 TYR A O 1
ATOM 1355 N N . PHE A 1 184 ? 15.534 9.308 -5.452 1.00 40.88 184 PHE A N 1
ATOM 1356 C CA . PHE A 1 184 ? 15.167 10.611 -4.902 1.00 40.88 184 PHE A CA 1
ATOM 1357 C C . PHE A 1 184 ? 14.875 11.538 -6.076 1.00 40.88 184 PHE A C 1
ATOM 1359 O O . PHE A 1 184 ? 15.794 11.952 -6.779 1.00 40.88 184 PHE A O 1
ATOM 1366 N N . VAL A 1 185 ? 13.607 11.884 -6.277 1.00 39.56 185 VAL A N 1
ATOM 1367 C CA . VAL A 1 185 ? 13.246 13.004 -7.149 1.00 39.56 185 VAL A CA 1
ATOM 1368 C C . VAL A 1 185 ? 12.915 14.181 -6.241 1.00 39.56 185 VAL A C 1
ATOM 1370 O O . VAL A 1 185 ? 11.772 14.393 -5.855 1.00 39.56 185 VAL A O 1
ATOM 1373 N N . SER A 1 186 ? 13.952 14.915 -5.833 1.00 33.06 186 SER A N 1
ATOM 1374 C CA . SER A 1 186 ? 13.785 16.215 -5.185 1.00 33.06 186 SER A CA 1
ATOM 1375 C C . SER A 1 186 ? 13.380 17.225 -6.254 1.00 33.06 186 SER A C 1
ATOM 1377 O O . SER A 1 186 ? 14.230 17.698 -7.005 1.00 33.06 186 SER A O 1
ATOM 1379 N N . TRP A 1 187 ? 12.094 17.563 -6.327 1.00 31.09 187 TRP A N 1
ATOM 1380 C CA . TRP A 1 187 ? 11.654 18.754 -7.048 1.00 31.09 187 TRP A CA 1
ATOM 1381 C C . TRP A 1 187 ? 11.936 19.981 -6.181 1.00 31.09 187 TRP A C 1
ATOM 1383 O O . TRP A 1 187 ? 11.166 20.297 -5.282 1.00 31.09 187 TRP A O 1
ATOM 1393 N N . TYR A 1 188 ? 13.029 20.680 -6.468 1.00 26.56 188 TYR A N 1
ATOM 1394 C CA . TYR A 1 188 ? 13.094 22.124 -6.261 1.00 26.56 188 TYR A CA 1
ATOM 1395 C C . TYR A 1 188 ? 13.744 22.749 -7.506 1.00 26.56 188 TYR A C 1
ATOM 1397 O O . TYR A 1 188 ? 14.751 22.205 -7.968 1.00 26.56 188 TYR A O 1
ATOM 1405 N N . PRO A 1 189 ? 13.150 23.807 -8.093 1.00 33.50 189 PRO A N 1
ATOM 1406 C CA . PRO A 1 189 ? 13.793 24.603 -9.137 1.00 33.50 189 PRO A CA 1
ATOM 1407 C C . PRO A 1 189 ? 15.039 25.338 -8.625 1.00 33.50 189 PRO A C 1
ATOM 1409 O O . PRO A 1 189 ? 15.112 25.615 -7.404 1.00 33.50 189 PRO A O 1
#

Nearest PDB structures (foldseek):
  7jj0-assembly2_C  TM=9.818E-01  e=8.746E-29  Sus scrofa
  7jj0-assembly1_A  TM=9.661E-01  e=3.761E-29  Sus scrofa
  7mss-assembly1_A  TM=9.833E-01  e=1.674E-28  Homo sapiens
  7jmk-assembly1_A  TM=9.792E-01  e=2.034E-28  Sus scrofa
  7jmk-assembly2_C  TM=9.820E-01  e=6.546E-28  Sus scrofa

Mean predicted aligned error: 5.16 Å

Foldseek 3Di:
DVCVVPVAQEDEDPDEQVCQLVVLVVCVVVLRAEYEAAYDDNPVVSLVVSQVSLVVDDSYFYADHQWQAKDQQPPDDHGNADNVLADHAAEEEEEQDRVVLSVVSNVCVVVPHGYGMHGNSHNDPRGRDALLNSVVVLLPDLSHQAYEYEDEDDDCRVVVNVVSCVVRQDPPPPRRRHHYDYDYPHDDD

Organism: Heligmosomoides polygyrus (NCBI:txid6339)

Solvent-accessible surface area (backbone atoms only — not comparable to full-atom values): 10381 Å² total; per-residue (Å²): 107,72,47,80,78,68,69,54,54,64,49,76,42,82,45,60,33,98,49,32,62,60,54,52,50,52,41,50,75,67,48,30,40,34,36,33,31,41,36,56,79,51,57,65,71,53,34,51,54,52,44,57,54,49,74,74,56,86,57,44,46,38,37,9,37,32,18,36,25,40,35,35,39,95,76,47,77,52,66,74,66,72,67,88,59,51,37,66,37,28,28,26,35,42,21,37,42,55,70,63,45,52,53,52,40,43,55,34,37,76,74,70,44,19,28,38,39,39,39,24,31,15,67,54,95,56,46,58,36,57,60,55,64,52,48,54,53,42,76,69,36,90,62,36,52,26,34,40,45,35,59,64,89,79,88,58,60,67,60,52,36,51,53,50,40,73,74,68,68,60,82,80,80,83,60,77,70,62,51,71,52,75,51,78,71,79,88,71,136